Protein AF-X6M8C1-F1 (afdb_monomer)

Mean predicted aligned error: 13.69 Å

Radius of gyration: 21.96 Å; Cα contacts (8 Å, |Δi|>4): 140; chains: 1; bounding box: 54×51×62 Å

InterPro domains:
  IPR011333 SKP1/BTB/POZ domain superfamily [G3DSA:3.30.710.10] (1-115)

Secondary structure (DSSP, 8-state):
--SS--HHHHHT-------SSTTHHHHHHHHHHHS---GGGTTT-HHHHHHHHHHHHHTT-HHHHHHHHHHHHHT--TTTHHHHHHHHHHTTT-TTTHHHHHHHHHHHHHHHHSHHHHHHHHTSHHHHHHHHH-HHHHHHHHHHHHHHHTTS-TTSTTTHHHHHHHTTSSS-THHHHHHHHHHHHHHHHHHHHHHHTSS--

Structure (mmCIF, N/CA/C/O backbone):
data_AF-X6M8C1-F1
#
_entry.id   AF-X6M8C1-F1
#
loop_
_atom_site.group_PDB
_atom_site.id
_atom_site.type_symbol
_atom_site.label_atom_id
_atom_site.label_alt_id
_atom_site.label_comp_id
_atom_site.label_asym_id
_atom_site.label_entity_id
_atom_site.label_seq_id
_atom_site.pdbx_PDB_ins_code
_atom_site.Cartn_x
_atom_site.Cartn_y
_atom_site.Cartn_z
_atom_site.occupancy
_atom_site.B_iso_or_equiv
_atom_site.auth_seq_id
_atom_site.auth_comp_id
_atom_site.auth_asym_id
_atom_site.auth_atom_id
_atom_site.pdbx_PDB_model_num
ATOM 1 N N . MET A 1 1 ? -16.744 -4.061 20.208 1.00 66.88 1 MET A N 1
ATOM 2 C CA . MET A 1 1 ? -16.111 -3.213 21.249 1.00 66.88 1 MET A CA 1
ATOM 3 C C . MET A 1 1 ? -17.151 -2.482 22.089 1.00 66.88 1 MET A C 1
ATOM 5 O O . MET A 1 1 ? -17.135 -2.654 23.294 1.00 66.88 1 MET A O 1
ATOM 9 N N . PHE A 1 2 ? -18.067 -1.713 21.490 1.00 70.69 2 PHE A N 1
ATOM 10 C CA . PHE A 1 2 ? -19.072 -0.943 22.246 1.00 70.69 2 PHE A CA 1
ATOM 11 C C . PHE A 1 2 ? -20.312 -1.739 22.685 1.00 70.69 2 PHE A C 1
ATOM 13 O O . PHE A 1 2 ? -21.014 -1.320 23.595 1.00 70.69 2 PHE A O 1
ATOM 20 N N . GLU A 1 3 ? -20.569 -2.893 22.069 1.00 71.50 3 GLU A N 1
ATOM 21 C CA . GLU A 1 3 ? -21.735 -3.742 22.372 1.00 71.50 3 GLU A CA 1
ATOM 22 C C . GLU A 1 3 ? -21.504 -4.719 23.538 1.00 71.50 3 GLU A C 1
ATOM 24 O O . GLU A 1 3 ? -22.432 -5.369 24.016 1.00 71.50 3 GLU A O 1
ATOM 29 N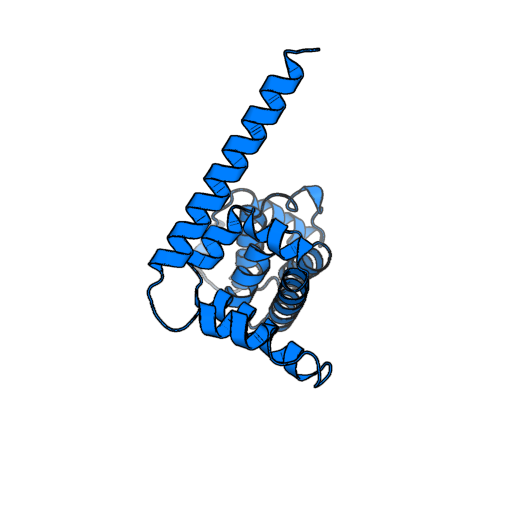 N . HIS A 1 4 ? -20.265 -4.838 24.023 1.00 65.88 4 HIS A N 1
ATOM 30 C CA . HIS A 1 4 ? -19.901 -5.740 25.116 1.00 65.88 4 HIS A CA 1
ATOM 31 C C . HIS A 1 4 ? -19.319 -4.946 26.286 1.00 65.88 4 HIS A C 1
ATOM 33 O O . HIS A 1 4 ? -18.705 -3.902 26.079 1.00 65.88 4 HIS A O 1
ATOM 39 N N . LYS A 1 5 ? -19.491 -5.452 27.517 1.00 69.06 5 LYS A N 1
ATOM 40 C CA . LYS A 1 5 ? -18.930 -4.861 28.746 1.00 69.06 5 LYS A CA 1
ATOM 41 C C . LYS A 1 5 ? -17.400 -4.964 28.743 1.00 69.06 5 LYS A C 1
ATOM 43 O O . LYS A 1 5 ? -16.827 -5.847 29.373 1.00 69.06 5 LYS A O 1
ATOM 48 N N . MET A 1 6 ? -16.745 -4.077 28.009 1.00 71.38 6 MET A N 1
ATOM 49 C CA . MET A 1 6 ? -15.297 -3.886 28.038 1.00 71.38 6 MET A CA 1
ATOM 50 C C . MET A 1 6 ? -14.967 -2.733 28.993 1.00 71.38 6 MET A C 1
ATOM 52 O O . MET A 1 6 ? -15.794 -1.852 29.220 1.00 71.38 6 MET A O 1
ATOM 56 N N . GLN A 1 7 ? -13.778 -2.721 29.598 1.00 74.94 7 GLN A N 1
ATOM 57 C CA . GLN A 1 7 ? -13.425 -1.677 30.575 1.00 74.94 7 GLN A CA 1
ATOM 58 C C . GLN A 1 7 ? -13.443 -0.271 29.953 1.00 74.94 7 GLN A C 1
ATOM 60 O O . GLN A 1 7 ? -13.726 0.720 30.625 1.00 74.94 7 GLN A O 1
ATOM 65 N N . GLU A 1 8 ? -13.176 -0.195 28.657 1.00 76.44 8 GLU A N 1
ATOM 66 C CA . GLU A 1 8 ? -13.194 1.001 27.829 1.00 76.44 8 GLU A CA 1
ATOM 67 C C . GLU A 1 8 ? -14.604 1.593 27.704 1.00 76.44 8 GLU A C 1
ATOM 69 O O . GLU A 1 8 ? -14.746 2.815 27.663 1.00 76.44 8 GLU A O 1
ATOM 74 N N . SER A 1 9 ? -15.654 0.759 27.726 1.00 73.25 9 SER A N 1
ATOM 75 C CA . SER A 1 9 ? -17.042 1.234 27.642 1.00 73.25 9 SER A CA 1
ATOM 76 C C . SER A 1 9 ? -17.479 1.988 28.900 1.00 73.25 9 SER A C 1
ATOM 78 O O . SER A 1 9 ? -18.412 2.779 28.844 1.00 73.25 9 SER A O 1
ATOM 80 N N . LEU A 1 10 ? -16.808 1.761 30.034 1.00 76.19 10 LEU A N 1
ATOM 81 C CA . LEU A 1 10 ? -17.062 2.468 31.294 1.00 76.19 10 LEU A CA 1
ATOM 82 C C . LEU A 1 10 ? -16.293 3.790 31.393 1.00 76.19 10 LEU A C 1
ATOM 84 O O . LEU A 1 10 ? -16.703 4.688 32.122 1.00 76.19 10 LEU A O 1
ATOM 88 N N . LYS A 1 11 ? -15.164 3.908 30.686 1.00 76.38 11 LYS A N 1
ATOM 89 C CA . LYS A 1 11 ? -14.250 5.055 30.784 1.00 76.38 11 LYS A CA 1
ATOM 90 C C . LYS A 1 11 ? -14.526 6.151 29.753 1.00 76.38 11 LYS A C 1
ATOM 92 O O . LYS A 1 11 ? -13.858 7.178 29.802 1.00 76.38 11 LYS A O 1
ATOM 97 N N . ASN A 1 12 ? -15.466 5.941 28.821 1.00 77.12 12 ASN A N 1
ATOM 98 C CA . ASN A 1 12 ? -15.726 6.833 27.677 1.00 77.12 12 ASN A CA 1
ATOM 99 C C . ASN A 1 12 ? -14.442 7.2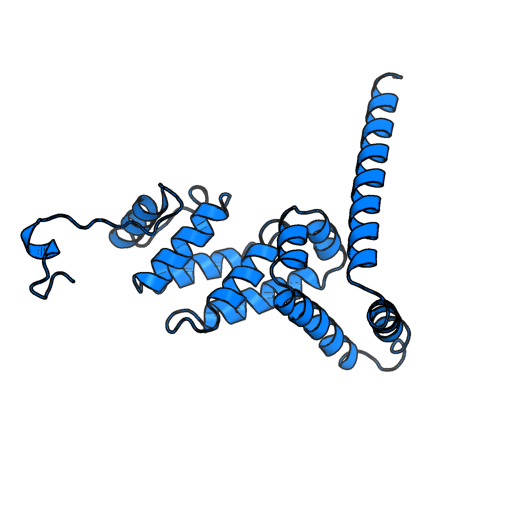53 26.934 1.00 77.12 12 ASN A C 1
ATOM 101 O O . ASN A 1 12 ? -14.355 8.340 26.367 1.00 77.12 12 ASN A O 1
ATOM 105 N N . GLN A 1 13 ? -13.425 6.391 26.952 1.00 82.19 13 GLN A N 1
ATOM 106 C CA . GLN A 1 13 ? -12.107 6.676 26.410 1.00 82.19 13 GLN A CA 1
ATOM 107 C C . GLN A 1 13 ? -11.489 5.390 25.872 1.00 82.19 13 GLN A C 1
ATOM 109 O O . GLN A 1 13 ? -11.461 4.366 26.554 1.00 82.19 13 GLN A O 1
ATOM 114 N N . ILE A 1 14 ? -10.947 5.474 24.659 1.00 84.19 14 ILE A N 1
ATOM 115 C CA . ILE A 1 14 ? -10.177 4.408 24.020 1.00 84.19 14 ILE A CA 1
ATOM 116 C C . ILE A 1 14 ? -8.802 4.968 23.688 1.00 84.19 14 ILE A C 1
ATOM 118 O O . ILE A 1 14 ? -8.685 6.039 23.093 1.00 84.19 14 ILE A O 1
ATOM 122 N N . ILE A 1 15 ? -7.759 4.244 24.089 1.00 84.81 15 ILE A N 1
ATOM 123 C CA . ILE A 1 15 ? -6.370 4.620 23.832 1.00 84.81 15 ILE A CA 1
ATOM 124 C C . ILE A 1 15 ? -5.825 3.694 22.748 1.00 84.81 15 ILE A C 1
ATOM 126 O O . ILE A 1 15 ? -5.691 2.492 22.965 1.00 84.81 15 ILE A O 1
ATOM 130 N N . ILE A 1 16 ? -5.485 4.272 21.600 1.00 85.44 16 ILE A N 1
ATOM 131 C CA . ILE A 1 16 ? -4.851 3.584 20.472 1.00 85.44 16 ILE A CA 1
ATOM 132 C C . ILE A 1 16 ? -3.359 3.927 20.520 1.00 85.44 16 ILE A C 1
ATOM 134 O O . ILE A 1 16 ? -3.006 5.103 20.489 1.00 85.44 16 ILE A O 1
ATOM 138 N N . LYS A 1 17 ? -2.488 2.922 20.667 1.00 85.12 17 LYS A N 1
ATOM 139 C CA . LYS A 1 17 ? -1.035 3.113 20.905 1.00 85.12 17 LYS A CA 1
ATOM 140 C C . LYS A 1 17 ? -0.157 2.710 19.722 1.00 85.12 17 LYS A C 1
ATOM 142 O O . LYS A 1 17 ? 1.044 2.932 19.737 1.00 85.12 17 LYS A O 1
ATOM 147 N N . ASP A 1 18 ? -0.756 2.070 18.736 1.00 84.19 18 ASP A N 1
ATOM 148 C CA . ASP A 1 18 ? -0.116 1.346 17.641 1.00 84.19 18 ASP A CA 1
ATOM 149 C C . ASP A 1 18 ? -0.040 2.147 16.337 1.00 84.19 18 ASP A C 1
ATOM 151 O O . ASP A 1 18 ? 0.317 1.597 15.301 1.00 84.19 18 ASP A O 1
ATOM 155 N N . LEU A 1 19 ? -0.352 3.440 16.396 1.00 86.81 19 LEU A N 1
ATOM 156 C CA . LEU A 1 19 ? -0.238 4.351 15.266 1.00 86.81 19 LEU A CA 1
ATOM 157 C C . LEU A 1 19 ? 1.143 4.992 15.250 1.00 86.81 19 LEU A C 1
ATOM 159 O O . LEU A 1 19 ? 1.555 5.601 16.240 1.00 86.81 19 LEU A O 1
ATOM 163 N N . LYS A 1 20 ? 1.840 4.882 14.120 1.00 88.12 20 LYS A N 1
ATOM 164 C CA . LYS A 1 20 ? 3.135 5.543 13.922 1.00 88.12 20 LYS A CA 1
ATOM 165 C C . LYS A 1 20 ? 2.953 7.007 13.556 1.00 88.12 20 LYS A C 1
ATOM 167 O O . LYS A 1 20 ? 3.623 7.875 14.110 1.00 88.12 20 LYS A O 1
ATOM 172 N N . HIS A 1 21 ? 2.019 7.282 12.650 1.00 89.62 21 HIS A N 1
ATOM 173 C CA . HIS A 1 21 ? 1.833 8.607 12.094 1.00 89.62 21 HIS A CA 1
ATOM 174 C C . HIS A 1 21 ? 0.664 9.334 12.794 1.00 89.62 21 HIS A C 1
ATOM 176 O O . HIS A 1 21 ? -0.456 8.816 12.864 1.00 89.62 21 HIS A O 1
ATOM 182 N N . PRO A 1 22 ? 0.853 10.573 13.292 1.00 88.06 22 PRO A N 1
ATOM 183 C CA . PRO A 1 22 ? -0.144 11.261 14.122 1.00 88.06 22 PRO A CA 1
ATOM 184 C C . PRO A 1 22 ? -1.448 11.582 13.376 1.00 88.06 22 PRO A C 1
ATOM 186 O O . PRO A 1 22 ? -2.505 11.729 13.988 1.00 88.06 22 PRO A O 1
ATOM 189 N N . LEU A 1 23 ? -1.394 11.688 12.044 1.00 91.25 23 LEU A N 1
ATOM 190 C CA . LEU A 1 23 ? -2.573 11.972 11.220 1.00 91.25 23 LEU A CA 1
ATOM 191 C C . LEU A 1 23 ? -3.385 10.724 10.841 1.00 91.25 23 LEU A C 1
ATOM 193 O O . LEU A 1 23 ? -4.479 10.879 10.296 1.00 91.25 23 LEU A O 1
ATOM 197 N N . THR A 1 24 ? -2.903 9.512 11.131 1.00 92.31 24 THR A N 1
ATOM 198 C CA . THR A 1 24 ? -3.570 8.264 10.723 1.00 92.31 24 THR A CA 1
ATOM 199 C C . THR A 1 24 ? -4.984 8.181 11.277 1.00 92.31 24 THR A C 1
ATOM 201 O O . THR A 1 24 ? -5.938 8.007 10.520 1.00 92.31 24 THR A O 1
ATOM 204 N N . LEU A 1 25 ? -5.147 8.420 12.584 1.00 92.56 25 LEU A N 1
ATOM 205 C CA . LEU A 1 25 ? -6.464 8.390 13.221 1.00 92.56 25 LEU A CA 1
ATOM 206 C C . LEU A 1 25 ? -7.393 9.464 12.650 1.00 92.56 25 LEU A C 1
ATOM 208 O O . LEU A 1 25 ? -8.557 9.190 12.374 1.00 92.56 25 LEU A O 1
ATOM 212 N N . LYS A 1 26 ? -6.874 10.677 12.424 1.00 91.56 26 LYS A N 1
ATOM 213 C CA . LYS A 1 26 ? -7.647 11.783 11.845 1.00 91.56 26 LYS A CA 1
ATOM 214 C C . LYS A 1 26 ? -8.233 11.390 10.489 1.00 91.56 26 LYS A C 1
ATOM 216 O O . LYS A 1 26 ? -9.426 11.576 10.269 1.00 91.56 26 LYS A O 1
ATOM 221 N N . TYR A 1 27 ? -7.418 10.850 9.584 1.00 91.50 27 TYR A N 1
ATOM 222 C CA . TYR A 1 27 ? -7.881 10.488 8.243 1.00 91.50 27 TYR A CA 1
ATOM 223 C C . TYR A 1 27 ? -8.763 9.245 8.229 1.00 91.50 27 TYR A C 1
ATOM 225 O O . TYR A 1 27 ? -9.745 9.216 7.488 1.00 91.50 27 TYR A O 1
ATOM 233 N N . ALA A 1 28 ? -8.476 8.261 9.081 1.00 92.06 28 ALA A N 1
ATOM 234 C CA . ALA A 1 28 ? -9.348 7.110 9.248 1.00 92.06 28 ALA A CA 1
ATOM 235 C C . ALA A 1 28 ? -10.740 7.531 9.744 1.00 92.06 28 ALA A C 1
ATOM 237 O O . ALA A 1 28 ? -11.741 7.094 9.183 1.00 92.06 28 ALA A O 1
ATOM 238 N N . LEU A 1 29 ? -10.818 8.439 10.724 1.00 92.44 29 LEU A N 1
ATOM 239 C CA . LEU A 1 29 ? -12.089 8.986 11.204 1.00 92.44 29 LEU A CA 1
ATOM 240 C C . LEU A 1 29 ? -12.810 9.778 10.111 1.00 92.44 29 LEU A C 1
ATOM 242 O O . LEU A 1 29 ? -13.986 9.528 9.865 1.00 92.44 29 LEU A O 1
ATOM 246 N N . ILE A 1 30 ? -12.120 10.679 9.405 1.00 91.94 30 ILE A N 1
ATOM 247 C CA . ILE A 1 30 ? -12.719 11.414 8.278 1.00 91.94 30 ILE A CA 1
ATOM 248 C C . ILE A 1 30 ? -13.337 10.437 7.273 1.00 91.94 30 ILE A C 1
ATOM 250 O O . ILE A 1 30 ? -14.469 10.648 6.841 1.00 91.94 30 ILE A O 1
ATOM 254 N N . TYR A 1 31 ? -12.646 9.344 6.948 1.00 93.38 31 TYR A N 1
ATOM 255 C CA . TYR A 1 31 ? -13.188 8.316 6.068 1.00 93.38 31 TYR A CA 1
ATOM 256 C C . TYR A 1 31 ? -14.396 7.591 6.658 1.00 93.38 31 TYR A C 1
ATOM 258 O O . TYR A 1 31 ? -15.380 7.411 5.952 1.00 93.38 31 TYR A O 1
ATOM 266 N N . MET A 1 32 ? -14.360 7.198 7.932 1.00 91.81 32 MET A N 1
ATOM 267 C CA . MET A 1 32 ? -15.503 6.541 8.578 1.00 91.81 32 MET A CA 1
ATOM 268 C C . MET A 1 32 ? -16.766 7.408 8.530 1.00 91.81 32 MET A C 1
ATOM 270 O O . MET A 1 32 ? -17.853 6.883 8.311 1.00 91.81 32 MET A O 1
ATOM 274 N N . TYR A 1 33 ? -16.624 8.725 8.706 1.00 92.62 33 TYR A N 1
ATOM 275 C CA . TYR A 1 33 ? -17.756 9.654 8.709 1.00 92.62 33 TYR A CA 1
ATOM 276 C C . TYR A 1 33 ? -18.206 10.093 7.311 1.00 92.62 33 TYR A C 1
ATOM 278 O O . TYR A 1 33 ? -19.393 10.332 7.108 1.00 92.62 33 TYR A O 1
ATOM 286 N N . SER A 1 34 ? -17.287 10.237 6.354 1.00 91.44 34 SER A N 1
ATOM 287 C CA . SER A 1 34 ? -17.592 10.817 5.032 1.00 91.44 34 SER A CA 1
ATOM 288 C C . SER A 1 34 ? -17.543 9.824 3.871 1.00 91.44 34 SER A C 1
ATOM 290 O O . SER A 1 34 ? -18.010 10.137 2.780 1.00 91.44 34 SER A O 1
ATOM 292 N N . GLY A 1 35 ? -16.933 8.655 4.064 1.00 89.00 35 GLY A N 1
ATOM 293 C CA . GLY A 1 35 ? -16.617 7.693 3.006 1.00 89.00 35 GLY A CA 1
ATOM 294 C C . GLY A 1 35 ? -15.529 8.154 2.027 1.00 89.00 35 GLY A C 1
ATOM 295 O O . GLY A 1 35 ? -15.266 7.459 1.045 1.00 89.00 35 GLY A O 1
ATOM 296 N N . ILE A 1 36 ? -14.894 9.313 2.249 1.00 86.06 36 ILE A N 1
ATOM 297 C CA . ILE A 1 36 ? -13.981 9.952 1.290 1.00 86.06 36 ILE A CA 1
ATOM 298 C C . ILE A 1 36 ? -12.682 10.381 1.990 1.00 86.06 36 ILE A C 1
ATOM 300 O O . ILE A 1 36 ? -12.700 10.917 3.094 1.00 86.06 36 ILE A O 1
ATOM 304 N N . ILE A 1 37 ? -11.535 10.197 1.323 1.00 82.81 37 ILE A N 1
ATOM 305 C CA . ILE A 1 37 ? -10.266 10.847 1.691 1.00 82.81 37 ILE A CA 1
ATOM 306 C C . ILE A 1 37 ? -9.673 11.521 0.451 1.00 82.81 37 ILE A C 1
ATOM 308 O O . ILE A 1 37 ? -9.512 10.886 -0.596 1.00 82.81 37 ILE A O 1
ATOM 312 N N . SER A 1 38 ? -9.310 12.801 0.565 1.00 77.06 38 SER A N 1
ATOM 313 C CA . SER A 1 38 ? -8.682 13.546 -0.530 1.00 77.06 38 SER A CA 1
ATOM 314 C C . SER A 1 38 ? -7.268 13.040 -0.820 1.00 77.06 38 SER A C 1
ATOM 316 O O . SER A 1 38 ? -6.454 12.893 0.085 1.00 77.06 38 SER A O 1
ATOM 318 N N . ARG A 1 39 ? -6.940 12.833 -2.100 1.00 68.62 39 ARG A N 1
ATOM 319 C CA . ARG A 1 39 ? -5.621 12.344 -2.550 1.00 68.62 39 ARG A CA 1
ATOM 320 C C . ARG A 1 39 ? -4.463 13.251 -2.117 1.00 68.62 39 ARG A C 1
ATOM 322 O O . ARG A 1 39 ? -3.387 12.756 -1.806 1.00 68.62 39 ARG A O 1
ATOM 329 N N . PHE A 1 40 ? -4.685 14.564 -2.062 1.00 62.81 40 PHE A N 1
ATOM 330 C CA . PHE A 1 40 ? -3.657 15.542 -1.682 1.00 62.81 40 PHE A CA 1
ATOM 331 C C . PHE A 1 40 ? -3.223 15.431 -0.218 1.00 62.81 40 PHE A C 1
ATOM 333 O O . PHE A 1 40 ? -2.171 15.934 0.151 1.00 62.81 40 PHE A O 1
ATOM 340 N N . GLN A 1 41 ? -4.038 14.784 0.613 1.00 64.88 41 GLN A N 1
ATOM 341 C CA . GLN A 1 41 ? -3.848 14.743 2.058 1.00 64.88 41 GLN A CA 1
ATOM 342 C C . GLN A 1 41 ? -2.942 13.598 2.532 1.00 64.88 41 GLN A C 1
ATOM 344 O O . GLN A 1 41 ? -2.461 13.648 3.660 1.00 64.88 41 GLN A O 1
ATOM 349 N N . TRP A 1 42 ? -2.703 12.590 1.686 1.00 66.81 42 TRP A N 1
ATOM 350 C CA . TRP A 1 42 ? -1.898 11.407 2.024 1.00 66.81 42 TRP A CA 1
ATOM 351 C C . TRP A 1 42 ? -1.020 10.891 0.875 1.00 66.81 42 TRP A C 1
ATOM 353 O O . TRP A 1 42 ? -0.112 10.106 1.110 1.00 66.81 42 TRP A O 1
ATOM 363 N N . GLY A 1 43 ? -1.248 11.322 -0.371 1.00 60.19 43 GLY A N 1
ATOM 364 C CA . GLY A 1 43 ? -0.596 10.743 -1.553 1.00 60.19 43 GLY A CA 1
ATOM 365 C C . GLY A 1 43 ? 0.908 11.005 -1.700 1.00 60.19 43 GLY A C 1
ATOM 366 O O . GLY A 1 43 ? 1.512 10.451 -2.611 1.00 60.19 43 GLY A O 1
ATOM 367 N N . GLN A 1 44 ? 1.513 11.843 -0.851 1.00 67.69 44 GLN A N 1
ATOM 368 C CA . GLN A 1 44 ? 2.962 12.107 -0.860 1.00 67.69 44 GLN A CA 1
ATOM 369 C C . GLN A 1 44 ? 3.691 11.550 0.365 1.00 67.69 44 GLN A C 1
ATOM 371 O O . GLN A 1 44 ? 4.920 11.566 0.398 1.00 67.69 44 GLN A O 1
ATOM 376 N N . ASP A 1 45 ? 2.949 11.058 1.355 1.00 81.81 45 ASP A N 1
ATOM 377 C CA . ASP A 1 45 ? 3.505 10.581 2.611 1.00 81.81 45 ASP A CA 1
ATOM 378 C C . ASP A 1 45 ? 3.341 9.063 2.698 1.00 81.81 45 ASP A C 1
ATOM 380 O O . ASP A 1 45 ? 2.275 8.532 3.020 1.00 81.81 45 ASP A O 1
ATOM 384 N N . ASN A 1 46 ? 4.422 8.362 2.357 1.00 79.81 46 ASN A N 1
ATOM 385 C CA . ASN A 1 46 ? 4.464 6.906 2.367 1.00 79.81 46 ASN A CA 1
ATOM 386 C C . ASN A 1 46 ? 4.279 6.328 3.780 1.00 79.81 46 ASN A C 1
ATOM 388 O O . ASN A 1 46 ? 3.728 5.236 3.908 1.00 79.81 46 ASN A O 1
ATOM 392 N N . GLU A 1 47 ? 4.719 7.036 4.826 1.00 85.06 47 GLU A N 1
ATOM 393 C CA . GLU A 1 47 ? 4.560 6.578 6.209 1.00 85.06 47 GLU A CA 1
ATOM 394 C C . GLU A 1 47 ? 3.092 6.652 6.623 1.00 85.06 47 GLU A C 1
ATOM 396 O O . GLU A 1 47 ? 2.534 5.664 7.100 1.00 85.06 47 GLU A O 1
ATOM 401 N N . LEU A 1 48 ? 2.435 7.782 6.348 1.00 88.38 48 LEU A N 1
ATOM 402 C CA . LEU A 1 48 ? 0.998 7.926 6.569 1.00 88.38 48 LEU A CA 1
ATOM 403 C C . LEU A 1 48 ? 0.192 6.899 5.760 1.00 88.38 48 LEU A C 1
ATOM 405 O O . LEU A 1 48 ? -0.783 6.350 6.272 1.00 88.38 48 LEU A O 1
ATOM 409 N N . PHE A 1 49 ? 0.575 6.626 4.510 1.00 88.44 49 PHE A N 1
ATOM 410 C CA . PHE A 1 49 ? -0.094 5.618 3.686 1.00 88.44 49 PHE A CA 1
ATOM 411 C C . PHE A 1 49 ? 0.026 4.211 4.286 1.00 88.44 49 PHE A C 1
ATOM 413 O O . PHE A 1 49 ? -0.980 3.510 4.405 1.00 88.44 49 PHE A O 1
ATOM 420 N N . GLU A 1 50 ? 1.237 3.802 4.675 1.00 88.19 50 GLU A N 1
ATOM 421 C CA . GLU A 1 50 ? 1.493 2.506 5.314 1.00 88.19 50 GLU A CA 1
ATOM 422 C C . GLU A 1 50 ? 0.702 2.360 6.620 1.00 88.19 50 GLU A C 1
ATOM 424 O O . GLU A 1 50 ? 0.066 1.327 6.844 1.00 88.19 50 GLU A O 1
ATOM 429 N N . ASP A 1 51 ? 0.698 3.398 7.455 1.00 90.81 51 ASP A N 1
ATOM 430 C CA . ASP A 1 51 ? 0.026 3.392 8.754 1.00 90.81 51 ASP A CA 1
ATOM 431 C C . ASP A 1 51 ? -1.509 3.386 8.600 1.00 90.81 51 ASP A C 1
ATOM 433 O O . ASP A 1 51 ? -2.199 2.632 9.286 1.00 90.81 51 ASP A O 1
ATOM 437 N N . LEU A 1 52 ? -2.061 4.127 7.627 1.00 91.50 52 LEU A N 1
ATOM 438 C CA . LEU A 1 52 ? -3.489 4.076 7.275 1.00 91.50 52 LEU A CA 1
ATOM 439 C C . LEU A 1 52 ? -3.922 2.706 6.763 1.00 91.50 52 LEU A C 1
ATOM 441 O O . LEU A 1 52 ? -5.012 2.239 7.094 1.00 91.50 52 LEU A O 1
ATOM 445 N N . LEU A 1 53 ? -3.085 2.060 5.956 1.00 90.62 53 LEU A N 1
ATOM 446 C CA . LEU A 1 53 ? -3.362 0.727 5.445 1.00 90.62 53 LEU A CA 1
ATOM 447 C C . LEU A 1 53 ? -3.347 -0.312 6.573 1.00 90.62 53 LEU A C 1
ATOM 449 O O . LEU A 1 53 ? -4.241 -1.154 6.645 1.00 90.62 53 LEU A O 1
ATOM 453 N N . HIS A 1 54 ? -2.367 -0.218 7.476 1.00 89.88 54 HIS A N 1
ATOM 454 C CA . HIS A 1 54 ? -2.295 -1.061 8.666 1.00 89.88 54 HIS A CA 1
ATOM 455 C C . HIS A 1 54 ? -3.516 -0.865 9.568 1.00 89.88 54 HIS A C 1
ATOM 457 O O . HIS A 1 54 ? -4.122 -1.842 10.006 1.00 89.88 54 HIS A O 1
ATOM 463 N N . PHE A 1 55 ? -3.925 0.386 9.786 1.00 91.38 55 PHE A N 1
ATOM 464 C CA . PHE A 1 55 ? -5.131 0.711 10.537 1.00 91.38 55 PHE A CA 1
ATOM 465 C C . PHE A 1 55 ? -6.384 0.121 9.877 1.00 91.38 55 PHE A C 1
ATOM 467 O O . PHE A 1 55 ? -7.209 -0.489 10.554 1.00 91.38 55 PHE A O 1
ATOM 474 N N . ALA A 1 56 ? -6.522 0.255 8.555 1.00 91.19 56 ALA A N 1
ATOM 475 C CA . ALA A 1 56 ? -7.658 -0.289 7.818 1.00 91.19 56 ALA A CA 1
ATOM 476 C C . ALA A 1 56 ? -7.755 -1.818 7.939 1.00 91.19 56 ALA A C 1
ATOM 478 O O . ALA A 1 56 ? -8.851 -2.337 8.134 1.00 91.19 56 ALA A O 1
ATOM 479 N N . ASP A 1 57 ? -6.631 -2.529 7.862 1.00 88.56 57 ASP A N 1
ATOM 480 C CA . ASP A 1 57 ? -6.585 -3.985 8.027 1.00 88.56 57 ASP A CA 1
ATOM 481 C C . ASP A 1 57 ? -6.906 -4.401 9.473 1.00 88.56 57 ASP A C 1
ATOM 483 O O . ASP A 1 57 ? -7.807 -5.207 9.711 1.00 88.56 57 ASP A O 1
ATOM 487 N N . LYS A 1 58 ? -6.255 -3.768 10.459 1.00 88.31 58 LYS A N 1
ATOM 488 C CA . LYS A 1 58 ? -6.418 -4.086 11.885 1.00 88.31 58 LYS A CA 1
ATOM 489 C C . LYS A 1 58 ? -7.833 -3.833 12.401 1.00 88.31 58 LYS A C 1
ATOM 491 O O . LYS A 1 58 ? -8.379 -4.653 13.137 1.00 88.31 58 LYS A O 1
ATOM 496 N N . TYR A 1 59 ? -8.420 -2.699 12.027 1.00 89.38 59 TYR A N 1
ATOM 497 C CA . TYR A 1 59 ? -9.772 -2.305 12.429 1.00 89.38 59 TYR A CA 1
ATOM 498 C C . TYR A 1 59 ? -10.846 -2.746 11.425 1.00 89.38 59 TYR A C 1
ATOM 500 O O . TYR A 1 59 ? -12.001 -2.348 11.557 1.00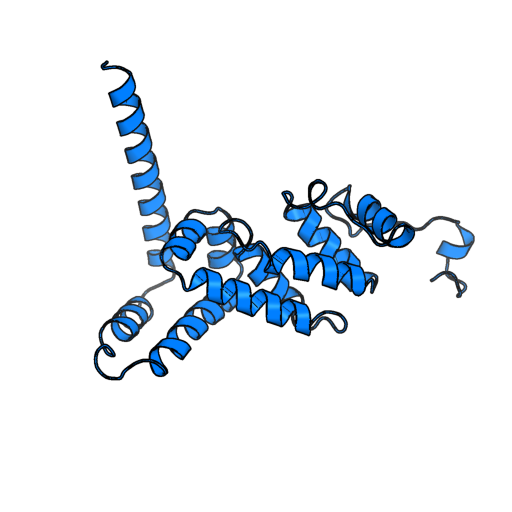 89.38 59 TYR A O 1
ATOM 508 N N . GLN A 1 60 ? -10.483 -3.585 10.448 1.00 89.12 60 GLN A N 1
ATOM 509 C CA . GLN A 1 60 ? -11.401 -4.237 9.507 1.00 89.12 60 GLN A CA 1
ATOM 510 C C . GLN A 1 60 ? -12.233 -3.259 8.658 1.00 89.12 60 GLN A C 1
ATOM 512 O O . GLN A 1 60 ? -13.372 -3.525 8.274 1.00 89.12 60 GLN A O 1
ATOM 517 N N . ILE A 1 61 ? -11.642 -2.120 8.300 1.00 90.88 61 ILE A N 1
ATOM 518 C CA . ILE A 1 61 ? -12.242 -1.091 7.446 1.00 90.88 61 ILE A CA 1
ATOM 519 C C . ILE A 1 61 ? -11.911 -1.421 5.985 1.00 90.88 61 ILE A C 1
ATOM 521 O O . ILE A 1 61 ? -11.141 -0.729 5.315 1.00 90.88 61 ILE A O 1
ATOM 525 N N . SER A 1 62 ? -12.479 -2.516 5.483 1.00 88.25 62 SER A N 1
ATOM 526 C CA . SER A 1 62 ? -12.123 -3.100 4.179 1.00 88.25 62 SER A CA 1
ATOM 527 C C . SER A 1 62 ? -12.202 -2.104 3.013 1.00 88.25 62 SER A C 1
ATOM 529 O O . SER A 1 62 ? -11.297 -2.048 2.181 1.00 88.25 62 SER A O 1
ATOM 531 N N . ASN A 1 63 ? -13.232 -1.255 2.974 1.00 90.38 63 ASN A N 1
ATOM 532 C CA . ASN A 1 63 ? -13.402 -0.263 1.909 1.00 90.38 63 ASN A CA 1
ATOM 533 C C . ASN A 1 63 ? -12.298 0.811 1.905 1.00 90.38 63 ASN A C 1
ATOM 535 O O . ASN A 1 63 ? -11.913 1.274 0.829 1.00 90.38 63 ASN A O 1
ATOM 539 N N . LEU A 1 64 ? -11.737 1.159 3.071 1.00 91.50 64 LEU A N 1
ATOM 540 C CA . LEU A 1 64 ? -10.586 2.060 3.159 1.00 91.50 64 LEU A CA 1
ATOM 541 C C . LEU A 1 64 ? -9.342 1.393 2.568 1.00 91.50 64 LEU A C 1
ATOM 543 O O . LEU A 1 64 ? -8.666 1.986 1.730 1.00 91.50 64 LEU A O 1
ATOM 547 N N . GLY A 1 65 ? -9.075 0.138 2.944 1.00 90.56 65 GLY A N 1
ATOM 548 C CA . GLY A 1 65 ? -7.960 -0.638 2.393 1.00 90.56 65 GLY A CA 1
ATOM 549 C C . GLY A 1 65 ? -8.042 -0.755 0.868 1.00 90.56 65 GLY A C 1
ATOM 550 O O . GLY A 1 65 ? -7.080 -0.446 0.163 1.00 90.56 65 GLY A O 1
ATOM 551 N N . LYS A 1 66 ? -9.225 -1.091 0.341 1.00 89.81 66 LYS A N 1
ATOM 552 C CA . LYS A 1 66 ? -9.492 -1.157 -1.106 1.00 89.81 66 LYS A CA 1
ATOM 553 C C . LYS A 1 66 ? -9.274 0.176 -1.808 1.00 89.81 66 LYS A C 1
ATOM 555 O O . LYS A 1 66 ? -8.671 0.204 -2.882 1.00 89.81 66 LYS A O 1
ATOM 560 N N . LEU A 1 67 ? -9.742 1.278 -1.217 1.00 89.88 67 LEU A N 1
ATOM 561 C CA . LEU A 1 67 ? -9.536 2.625 -1.748 1.00 89.88 67 LEU A CA 1
ATOM 562 C C . LEU A 1 67 ? -8.037 2.930 -1.870 1.00 89.88 67 LEU A C 1
ATOM 564 O O . LEU A 1 67 ? -7.577 3.321 -2.943 1.00 89.88 67 LEU A O 1
ATOM 568 N N . LEU A 1 68 ? -7.280 2.721 -0.792 1.00 90.06 68 LEU A N 1
ATOM 569 C CA . LEU A 1 68 ? -5.844 2.993 -0.732 1.00 90.06 68 LEU A CA 1
ATOM 570 C C . LEU A 1 68 ? -5.067 2.148 -1.753 1.00 90.06 68 LEU A C 1
ATOM 572 O O . LEU A 1 68 ? -4.279 2.692 -2.526 1.00 90.06 68 LEU A O 1
ATOM 576 N N . LEU A 1 69 ? -5.342 0.844 -1.834 1.00 89.94 69 LEU A N 1
ATOM 577 C CA . LEU A 1 69 ? -4.675 -0.064 -2.776 1.00 89.94 69 LEU A CA 1
ATOM 578 C C . LEU A 1 69 ? -5.047 0.221 -4.230 1.00 89.94 69 LEU A C 1
ATOM 580 O O . LEU A 1 69 ? -4.179 0.235 -5.100 1.00 89.94 69 LEU A O 1
ATOM 584 N N . THR A 1 70 ? -6.315 0.524 -4.508 1.00 89.56 70 THR A N 1
ATOM 585 C CA . THR A 1 70 ? -6.749 0.928 -5.854 1.00 89.56 70 THR A CA 1
ATOM 586 C C . THR A 1 70 ? -5.994 2.162 -6.323 1.00 89.56 70 THR A C 1
ATOM 588 O O . THR A 1 70 ? -5.540 2.221 -7.464 1.00 89.56 70 THR A O 1
ATOM 591 N N . ARG A 1 71 ? -5.817 3.141 -5.438 1.00 86.56 71 ARG A N 1
ATOM 592 C CA . ARG A 1 71 ? -5.072 4.362 -5.744 1.00 86.56 71 ARG A CA 1
ATOM 593 C C . ARG A 1 71 ? -3.584 4.102 -5.931 1.00 86.56 71 ARG A C 1
ATOM 595 O O . ARG A 1 71 ? -3.014 4.638 -6.874 1.00 86.56 71 ARG A O 1
ATOM 602 N N . LEU A 1 72 ? -2.983 3.256 -5.095 1.00 88.31 72 LEU A N 1
ATOM 603 C CA . LEU A 1 72 ? -1.590 2.845 -5.253 1.00 88.31 72 LEU A CA 1
ATOM 604 C C . LEU A 1 72 ? -1.360 2.203 -6.627 1.00 88.31 72 LEU A C 1
ATOM 606 O O . LEU A 1 72 ? -0.413 2.568 -7.312 1.00 88.31 72 LEU A O 1
ATOM 610 N N . ARG A 1 73 ? -2.268 1.324 -7.074 1.00 89.69 73 ARG A N 1
ATOM 611 C CA . ARG A 1 73 ? -2.213 0.699 -8.408 1.00 89.69 73 ARG A CA 1
ATOM 612 C C . ARG A 1 73 ? -2.324 1.701 -9.554 1.00 89.69 73 ARG A C 1
ATOM 614 O O . ARG A 1 73 ? -1.651 1.541 -10.566 1.00 89.69 73 ARG A O 1
ATOM 621 N N . GLN A 1 74 ? -3.183 2.708 -9.412 1.00 89.06 74 GLN A N 1
ATOM 622 C CA . GLN A 1 74 ? -3.399 3.727 -10.444 1.00 89.06 74 GLN A CA 1
ATOM 623 C C . GLN A 1 74 ? -2.193 4.654 -10.637 1.00 89.06 74 GLN A C 1
ATOM 625 O O . GLN A 1 74 ? -2.066 5.253 -11.701 1.00 89.06 74 GLN A O 1
ATOM 630 N N . ASP A 1 75 ? -1.332 4.789 -9.627 1.00 87.50 75 ASP A N 1
ATOM 631 C CA . ASP A 1 75 ? -0.235 5.757 -9.612 1.00 87.50 75 ASP A CA 1
ATOM 632 C C . ASP A 1 75 ? 1.064 5.137 -9.089 1.00 87.50 75 ASP A C 1
ATOM 634 O O . ASP A 1 75 ? 1.710 5.657 -8.176 1.00 87.50 75 ASP A O 1
ATOM 638 N N . ILE A 1 76 ? 1.452 3.988 -9.651 1.00 89.50 76 ILE A N 1
ATOM 639 C CA . ILE A 1 76 ? 2.768 3.415 -9.364 1.00 89.50 76 ILE A CA 1
ATOM 640 C C . ILE A 1 76 ? 3.852 4.281 -10.011 1.00 89.50 76 ILE A C 1
ATOM 642 O O . ILE A 1 76 ? 3.856 4.546 -11.214 1.00 89.50 76 ILE A O 1
ATOM 646 N N . THR A 1 77 ? 4.810 4.684 -9.186 1.00 88.62 77 THR A N 1
ATOM 647 C CA . THR A 1 77 ? 5.963 5.510 -9.528 1.00 88.62 77 THR A CA 1
ATOM 648 C C . THR A 1 77 ? 7.249 4.843 -9.034 1.00 88.62 77 THR A C 1
ATOM 650 O O . THR A 1 77 ? 7.214 3.966 -8.163 1.00 88.62 77 THR A O 1
ATOM 653 N N . PRO A 1 78 ? 8.429 5.294 -9.496 1.00 84.88 78 PRO A N 1
ATOM 654 C CA . PRO A 1 78 ? 9.701 4.778 -8.997 1.00 84.88 78 PRO A CA 1
ATOM 655 C C . PRO A 1 78 ? 9.914 4.996 -7.491 1.00 84.88 78 PRO A C 1
ATOM 657 O O . PRO A 1 78 ? 10.789 4.364 -6.913 1.00 84.88 78 PRO A O 1
ATOM 660 N N . PHE A 1 79 ? 9.144 5.884 -6.854 1.00 83.44 79 PHE A N 1
ATOM 661 C CA . PHE A 1 79 ? 9.291 6.225 -5.438 1.00 83.44 79 PHE A CA 1
ATOM 662 C C . PHE A 1 79 ? 8.358 5.432 -4.515 1.00 83.44 79 PHE A C 1
ATOM 664 O O . PHE A 1 79 ? 8.634 5.344 -3.322 1.00 83.44 79 PHE A O 1
ATOM 671 N N . ASN A 1 80 ? 7.280 4.840 -5.044 1.00 86.12 80 ASN A N 1
ATOM 672 C CA . ASN A 1 80 ? 6.309 4.071 -4.255 1.00 86.12 80 ASN A CA 1
ATOM 673 C C . ASN A 1 80 ? 6.237 2.581 -4.642 1.00 86.12 80 ASN A C 1
ATOM 675 O O . ASN A 1 80 ? 5.677 1.790 -3.886 1.00 86.12 80 ASN A O 1
ATOM 679 N N . VAL A 1 81 ? 6.846 2.166 -5.760 1.00 89.75 81 VAL A N 1
ATOM 680 C CA . VAL A 1 81 ? 6.813 0.768 -6.223 1.00 89.75 81 VAL A CA 1
ATOM 681 C C . VAL A 1 81 ? 7.426 -0.208 -5.212 1.00 89.75 81 VAL A C 1
ATOM 683 O O . VAL A 1 81 ? 6.873 -1.278 -4.974 1.00 89.75 81 VAL A O 1
ATOM 686 N N . GLY A 1 82 ? 8.521 0.179 -4.546 1.00 88.25 82 GLY A N 1
ATOM 687 C CA . GLY A 1 82 ? 9.135 -0.638 -3.494 1.00 88.25 82 GLY A CA 1
ATOM 688 C C . GLY A 1 82 ? 8.208 -0.820 -2.291 1.00 88.25 82 GLY A C 1
ATOM 689 O O . GLY A 1 82 ? 8.031 -1.934 -1.806 1.00 88.25 82 GLY A O 1
ATOM 690 N N . MET A 1 83 ? 7.550 0.259 -1.860 1.00 87.38 83 MET A N 1
ATOM 691 C CA . MET A 1 83 ? 6.539 0.206 -0.804 1.00 87.38 83 MET A CA 1
ATOM 692 C C . MET A 1 83 ? 5.364 -0.696 -1.207 1.00 87.38 83 MET A C 1
ATOM 694 O O . MET A 1 83 ? 4.945 -1.525 -0.406 1.00 87.38 83 MET A O 1
ATOM 698 N N . ALA A 1 84 ? 4.864 -0.599 -2.443 1.00 89.62 84 ALA A N 1
ATOM 699 C CA . ALA A 1 84 ? 3.777 -1.453 -2.922 1.00 89.62 84 ALA A CA 1
ATOM 700 C C . ALA A 1 84 ? 4.116 -2.945 -2.801 1.00 89.62 84 ALA A C 1
ATOM 702 O O . ALA A 1 84 ? 3.288 -3.734 -2.344 1.00 89.62 84 ALA A O 1
ATOM 703 N N . LEU A 1 85 ? 5.347 -3.325 -3.145 1.00 90.44 85 LEU A N 1
ATOM 704 C CA . LEU A 1 85 ? 5.826 -4.701 -3.023 1.00 90.44 85 LEU A CA 1
ATOM 705 C C . LEU A 1 85 ? 5.962 -5.139 -1.560 1.00 90.44 85 LEU A C 1
ATOM 707 O O . LEU A 1 85 ? 5.499 -6.223 -1.204 1.00 90.44 85 LEU A O 1
ATOM 711 N N . ILE A 1 86 ? 6.533 -4.287 -0.703 1.00 88.94 86 ILE A N 1
ATOM 712 C CA . ILE A 1 86 ? 6.685 -4.557 0.735 1.00 88.94 86 ILE A CA 1
ATOM 713 C C . ILE A 1 86 ? 5.321 -4.749 1.402 1.00 88.94 86 ILE A C 1
ATOM 715 O O . ILE A 1 86 ? 5.115 -5.735 2.109 1.00 88.94 86 ILE A O 1
ATOM 719 N N . LEU A 1 87 ? 4.373 -3.844 1.150 1.00 87.75 87 LEU A N 1
ATOM 720 C CA . LEU A 1 87 ? 3.021 -3.917 1.704 1.00 87.75 87 LEU A CA 1
ATOM 721 C C . LEU A 1 87 ? 2.290 -5.163 1.206 1.00 87.75 87 LEU A C 1
ATOM 723 O O . LEU A 1 87 ? 1.687 -5.877 2.002 1.00 87.75 87 LEU A O 1
ATOM 727 N N . SER A 1 88 ? 2.402 -5.476 -0.085 1.00 88.75 88 SER A N 1
ATOM 728 C CA . SER A 1 88 ? 1.769 -6.671 -0.650 1.00 88.75 88 SER A CA 1
ATOM 729 C C . SER A 1 88 ? 2.325 -7.964 -0.064 1.00 88.75 88 SER A C 1
ATOM 731 O O . SER A 1 88 ? 1.574 -8.917 0.108 1.00 88.75 88 SER A O 1
ATOM 733 N N . ASN A 1 89 ? 3.613 -8.003 0.285 1.00 87.75 89 ASN A N 1
ATOM 734 C CA . ASN A 1 89 ? 4.188 -9.144 0.992 1.00 87.75 89 ASN A CA 1
ATOM 735 C C . ASN A 1 89 ? 3.729 -9.202 2.457 1.00 87.75 89 ASN A C 1
ATOM 737 O O . ASN A 1 89 ? 3.370 -10.271 2.945 1.00 87.75 89 ASN A O 1
ATOM 741 N N . ARG A 1 90 ? 3.706 -8.057 3.154 1.00 86.38 90 ARG A N 1
ATOM 742 C CA . ARG A 1 90 ? 3.310 -7.976 4.569 1.00 86.38 90 ARG A CA 1
ATOM 743 C C . ARG A 1 90 ? 1.862 -8.408 4.792 1.00 86.38 90 ARG A C 1
ATOM 745 O O . ARG A 1 90 ? 1.583 -9.102 5.759 1.00 86.38 90 ARG A O 1
ATOM 752 N N . PHE A 1 91 ? 0.961 -8.006 3.903 1.00 84.31 91 PHE A N 1
ATOM 753 C CA . PHE A 1 91 ? -0.476 -8.247 4.032 1.00 84.31 91 PHE A CA 1
ATOM 754 C C . PHE A 1 91 ? -0.994 -9.330 3.074 1.00 84.31 91 PHE A C 1
ATOM 756 O O . PHE A 1 91 ? -2.191 -9.386 2.790 1.00 84.31 91 PHE A O 1
ATOM 763 N N . LYS A 1 92 ? -0.117 -10.217 2.582 1.00 80.38 92 LYS A N 1
ATOM 764 C CA . LYS A 1 92 ? -0.494 -11.297 1.650 1.00 80.38 92 LYS A CA 1
ATOM 765 C C . LYS A 1 92 ? -1.574 -12.238 2.212 1.00 80.38 92 LYS A C 1
ATOM 767 O O . LYS A 1 92 ? -2.317 -12.834 1.443 1.00 80.38 92 LYS A O 1
ATOM 772 N N . GLU A 1 93 ? -1.672 -12.333 3.540 1.00 81.12 93 GLU A N 1
ATOM 773 C CA . GLU A 1 93 ? -2.636 -13.172 4.273 1.00 81.12 93 GLU A CA 1
ATOM 774 C C . GLU A 1 93 ? -3.813 -12.361 4.849 1.00 81.12 93 GLU A C 1
ATOM 776 O O . GLU A 1 93 ? -4.590 -12.875 5.651 1.00 81.12 93 GLU A O 1
ATOM 781 N N . SER A 1 94 ? -3.965 -11.087 4.461 1.00 81.81 94 SER A N 1
ATOM 782 C CA . SER A 1 94 ? -5.097 -10.264 4.901 1.00 81.81 94 SER A CA 1
ATOM 783 C C . SER A 1 94 ? -6.416 -10.881 4.434 1.00 81.81 94 SER A C 1
ATOM 785 O O . SER A 1 94 ? -6.691 -10.961 3.237 1.00 81.81 94 SER A O 1
ATOM 787 N N . ILE A 1 95 ? -7.276 -11.248 5.383 1.00 78.12 95 ILE A N 1
ATOM 788 C CA . ILE A 1 95 ? -8.592 -11.850 5.111 1.00 78.12 95 ILE A CA 1
ATOM 789 C C . ILE A 1 95 ? -9.468 -10.918 4.254 1.00 78.12 95 ILE A C 1
ATOM 791 O O . ILE A 1 95 ? -10.273 -11.378 3.446 1.00 78.12 95 ILE A O 1
ATOM 795 N N . TYR A 1 96 ? -9.300 -9.602 4.398 1.00 76.50 96 TYR A N 1
ATOM 796 C CA . TYR A 1 96 ? -10.197 -8.606 3.807 1.00 76.50 96 TYR A CA 1
ATOM 797 C C . TYR A 1 96 ? -9.697 -8.026 2.484 1.00 76.50 96 TYR A C 1
ATOM 799 O O . TYR A 1 96 ? -10.508 -7.607 1.653 1.00 76.50 96 TYR A O 1
ATOM 807 N N . CYS A 1 97 ? -8.377 -7.986 2.289 1.00 79.19 97 CYS A N 1
ATOM 808 C CA . CYS A 1 97 ? -7.745 -7.262 1.186 1.00 79.19 97 CYS A CA 1
ATOM 809 C C . CYS A 1 97 ? -6.714 -8.098 0.405 1.00 79.19 97 CYS A C 1
ATOM 811 O O . CYS A 1 97 ? -6.047 -7.537 -0.464 1.00 79.19 97 CYS A O 1
ATOM 813 N N . ALA A 1 98 ? -6.570 -9.410 0.652 1.00 82.44 98 ALA A N 1
ATOM 814 C CA . ALA A 1 98 ? -5.562 -10.252 -0.014 1.00 82.44 98 ALA A CA 1
ATOM 815 C C . ALA A 1 98 ? -5.569 -10.125 -1.547 1.00 82.44 98 ALA A C 1
ATOM 817 O O . ALA A 1 98 ? -4.512 -9.968 -2.159 1.00 82.44 98 ALA A O 1
ATOM 818 N N . TYR A 1 99 ? -6.749 -10.125 -2.177 1.00 86.19 99 TYR A N 1
ATOM 819 C CA . TYR A 1 99 ? -6.859 -9.959 -3.630 1.00 86.19 99 TYR A CA 1
ATOM 820 C C . TYR A 1 99 ? -6.328 -8.596 -4.103 1.00 86.19 99 TYR A C 1
ATOM 822 O O . TYR A 1 99 ? -5.596 -8.512 -5.087 1.00 86.19 99 TYR A O 1
ATOM 830 N N . ASP A 1 100 ? -6.641 -7.521 -3.381 1.00 86.88 100 ASP A N 1
ATOM 831 C CA . ASP A 1 100 ? -6.173 -6.177 -3.711 1.00 86.88 100 ASP A CA 1
ATOM 832 C C . ASP A 1 100 ? -4.660 -6.021 -3.533 1.00 86.88 100 ASP A C 1
ATOM 834 O O . ASP A 1 100 ? -4.014 -5.329 -4.329 1.00 86.88 100 ASP A O 1
ATOM 838 N N . PHE A 1 101 ? -4.082 -6.692 -2.537 1.00 88.88 101 PHE A N 1
ATOM 839 C CA . PHE A 1 101 ? -2.635 -6.778 -2.360 1.00 88.88 101 PHE A CA 1
ATOM 840 C C . PHE A 1 101 ? -1.977 -7.576 -3.480 1.00 88.88 101 PHE A C 1
ATOM 842 O O . PHE A 1 101 ? -1.001 -7.110 -4.063 1.00 88.88 101 PHE A O 1
ATOM 849 N N . TYR A 1 102 ? -2.546 -8.722 -3.855 1.00 88.75 102 TYR A N 1
ATOM 850 C CA . TYR A 1 102 ? -2.067 -9.504 -4.991 1.00 88.75 102 TYR A CA 1
ATOM 851 C C . TYR A 1 102 ? -2.056 -8.672 -6.280 1.00 88.75 102 TYR A C 1
ATOM 853 O O . TYR A 1 102 ? -1.025 -8.577 -6.941 1.00 88.75 102 TYR A O 1
ATOM 861 N N . GLN A 1 103 ? -3.155 -7.980 -6.595 1.00 90.06 103 GLN A N 1
ATOM 862 C CA . GLN A 1 103 ? -3.228 -7.093 -7.760 1.00 90.06 103 GLN A CA 1
ATOM 863 C C . GLN A 1 103 ? -2.189 -5.965 -7.687 1.00 90.06 103 GLN A C 1
ATOM 865 O O . GLN A 1 103 ? -1.532 -5.654 -8.678 1.00 90.06 103 GLN A O 1
ATOM 870 N N . SER A 1 104 ? -1.987 -5.374 -6.507 1.00 90.06 104 SER A N 1
ATOM 871 C CA . SER A 1 104 ? -0.978 -4.323 -6.307 1.00 90.06 104 SER A CA 1
ATOM 872 C C . SER A 1 104 ? 0.442 -4.834 -6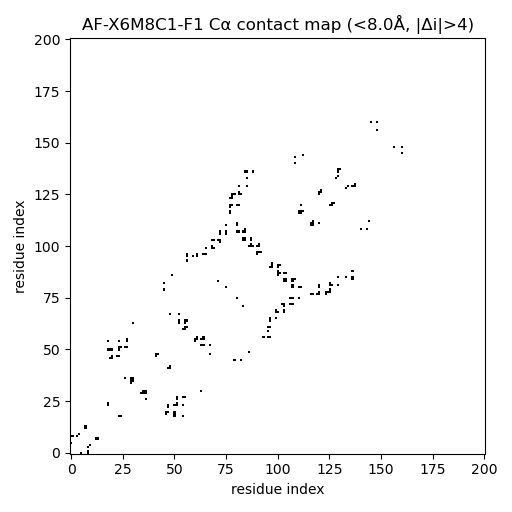.544 1.00 90.06 104 SER A C 1
ATOM 874 O O . SER A 1 104 ? 1.228 -4.154 -7.208 1.00 90.06 104 SER A O 1
ATOM 876 N N . LYS A 1 105 ? 0.745 -6.058 -6.092 1.00 91.50 105 LYS A N 1
ATOM 877 C CA . LYS A 1 105 ? 2.009 -6.747 -6.376 1.00 91.50 105 LYS A CA 1
ATOM 878 C C . LYS A 1 105 ? 2.217 -6.915 -7.879 1.00 91.50 105 LYS A C 1
ATOM 880 O O . LYS A 1 105 ? 3.278 -6.550 -8.371 1.00 91.50 105 LYS A O 1
ATOM 885 N N . GLN A 1 106 ? 1.215 -7.403 -8.611 1.00 90.81 106 GLN A N 1
ATOM 886 C CA . GLN A 1 106 ? 1.338 -7.635 -10.056 1.00 90.81 106 GLN A CA 1
ATOM 887 C C . GLN A 1 106 ? 1.620 -6.344 -10.834 1.00 90.81 106 GLN A C 1
ATOM 889 O O . GLN A 1 106 ? 2.526 -6.311 -11.666 1.00 90.81 106 GLN A O 1
ATOM 894 N N . VAL A 1 107 ? 0.916 -5.249 -10.523 1.00 91.56 107 VAL A N 1
ATOM 895 C CA . VAL A 1 107 ? 1.171 -3.949 -11.172 1.00 91.56 107 VAL A CA 1
ATOM 896 C C . VAL A 1 107 ? 2.578 -3.438 -10.837 1.00 91.56 107 VAL A C 1
ATOM 898 O O . VAL A 1 107 ? 3.270 -2.920 -11.714 1.00 91.56 107 VAL A O 1
ATOM 901 N N . ALA A 1 108 ? 3.039 -3.613 -9.594 1.00 92.12 108 ALA A N 1
ATOM 902 C CA . ALA A 1 108 ? 4.380 -3.208 -9.180 1.00 92.12 108 ALA A CA 1
ATOM 903 C C . ALA A 1 108 ? 5.486 -4.028 -9.872 1.00 92.12 108 ALA A C 1
ATOM 905 O O . ALA A 1 108 ? 6.481 -3.460 -10.326 1.00 92.12 108 ALA A O 1
ATOM 906 N N . LEU A 1 109 ? 5.299 -5.343 -10.016 1.00 90.94 109 LEU A N 1
ATOM 907 C CA . LEU A 1 109 ? 6.208 -6.209 -10.772 1.00 90.94 109 LEU A CA 1
ATOM 908 C C . LEU A 1 109 ? 6.252 -5.801 -12.250 1.00 90.94 109 LEU A C 1
ATOM 910 O O . LEU A 1 109 ? 7.336 -5.584 -12.794 1.00 90.94 109 LEU A O 1
ATOM 914 N N . ALA A 1 110 ? 5.091 -5.582 -12.874 1.00 89.69 110 ALA A N 1
ATOM 915 C CA . ALA A 1 110 ? 4.994 -5.115 -14.257 1.00 89.69 110 ALA A CA 1
ATOM 916 C C . ALA A 1 110 ? 5.670 -3.748 -14.476 1.00 89.69 110 ALA A C 1
ATOM 918 O O . ALA A 1 110 ? 6.260 -3.501 -15.530 1.00 89.69 110 ALA A O 1
ATOM 919 N N . PHE A 1 111 ? 5.627 -2.860 -13.478 1.00 91.25 111 PHE A N 1
ATOM 920 C CA . PHE A 1 111 ? 6.356 -1.592 -13.497 1.00 91.25 111 PHE A CA 1
ATOM 921 C C . PHE A 1 111 ? 7.877 -1.819 -13.495 1.00 91.25 111 PHE A C 1
ATOM 923 O O . PHE A 1 111 ? 8.603 -1.284 -14.333 1.00 91.25 111 PHE A O 1
ATOM 930 N N . LEU A 1 112 ? 8.385 -2.665 -12.595 1.00 88.94 112 LEU A N 1
ATOM 931 C CA . LEU A 1 112 ? 9.824 -2.933 -12.496 1.00 88.94 112 LEU A CA 1
ATOM 932 C C . LEU A 1 112 ? 10.403 -3.698 -13.690 1.00 88.94 112 LEU A C 1
ATOM 934 O O . LEU A 1 112 ? 11.606 -3.618 -13.918 1.00 88.94 112 LEU A O 1
ATOM 938 N N . ARG A 1 113 ? 9.580 -4.376 -14.493 1.00 84.88 113 ARG A N 1
ATOM 939 C CA . ARG A 1 113 ? 10.026 -5.011 -15.745 1.00 84.88 113 ARG A CA 1
ATOM 940 C C . ARG A 1 113 ? 10.510 -4.002 -16.787 1.00 84.88 113 ARG A C 1
ATOM 942 O O . ARG A 1 113 ? 11.400 -4.287 -17.586 1.00 84.88 113 ARG A O 1
ATOM 949 N N . LYS A 1 114 ? 9.964 -2.782 -16.798 1.00 84.88 114 LYS A N 1
ATOM 950 C CA . LYS A 1 114 ? 10.376 -1.762 -17.770 1.00 84.88 114 LYS A CA 1
ATOM 951 C C . LYS A 1 114 ? 11.738 -1.199 -17.374 1.00 84.88 114 LYS A C 1
ATOM 953 O O . LYS A 1 114 ? 11.844 -0.444 -16.412 1.00 84.88 114 LYS A O 1
ATOM 958 N N . ARG A 1 115 ? 12.774 -1.445 -18.186 1.00 78.50 115 ARG A N 1
ATOM 959 C CA . ARG A 1 115 ? 14.165 -0.996 -17.937 1.00 78.50 115 ARG A CA 1
ATOM 960 C C . ARG A 1 115 ? 14.288 0.454 -17.454 1.00 78.50 115 ARG A C 1
ATOM 962 O O . ARG A 1 115 ? 15.016 0.733 -16.506 1.00 78.50 115 ARG A O 1
ATOM 969 N N . LYS A 1 116 ? 13.580 1.395 -18.091 1.00 85.06 116 LYS A N 1
ATOM 970 C CA . LYS A 1 116 ? 13.601 2.817 -17.700 1.00 85.06 116 LYS A CA 1
ATOM 971 C C . LYS A 1 116 ? 13.077 3.028 -16.274 1.00 85.06 116 LYS A C 1
ATOM 973 O O . LYS A 1 116 ? 13.659 3.804 -15.524 1.00 85.06 116 LYS A O 1
ATOM 978 N N . GLN A 1 117 ? 11.996 2.341 -15.919 1.00 87.62 117 GLN A N 1
ATOM 979 C CA . GLN A 1 117 ? 11.360 2.413 -14.607 1.00 87.62 117 GLN A CA 1
ATOM 980 C C . GLN A 1 117 ? 12.209 1.716 -13.540 1.00 87.62 117 GLN A C 1
ATOM 982 O O . GLN A 1 117 ? 12.399 2.279 -12.466 1.00 87.62 117 GLN A O 1
ATOM 987 N N . LEU A 1 118 ? 12.814 0.571 -13.869 1.00 84.94 118 LEU A N 1
ATOM 988 C CA . LEU A 1 118 ? 13.766 -0.120 -13.001 1.00 84.94 118 LEU A CA 1
ATOM 989 C C . LEU A 1 118 ? 14.961 0.765 -12.641 1.00 84.94 118 LEU A C 1
ATOM 991 O O . LEU A 1 118 ? 15.279 0.919 -11.469 1.00 84.94 118 LEU A O 1
ATOM 995 N N . LEU A 1 119 ? 15.605 1.393 -13.628 1.00 81.19 119 LEU A N 1
ATOM 996 C CA . LEU A 1 119 ? 16.752 2.274 -13.378 1.00 81.19 119 LEU A CA 1
ATOM 997 C C . LEU A 1 119 ? 16.379 3.472 -12.492 1.00 81.19 119 LEU A C 1
ATOM 999 O O . LEU A 1 119 ? 17.163 3.882 -11.633 1.00 81.19 119 LEU A O 1
ATOM 1003 N N . GLN A 1 120 ? 15.175 4.018 -12.678 1.00 85.50 120 GLN A N 1
ATOM 1004 C CA . GLN A 1 120 ? 14.649 5.074 -11.813 1.00 85.50 120 GLN A CA 1
ATOM 1005 C C . GLN A 1 120 ? 14.382 4.559 -10.394 1.00 85.50 120 GLN A C 1
ATOM 1007 O O . GLN A 1 120 ? 14.746 5.233 -9.435 1.00 85.50 120 GLN A O 1
ATOM 1012 N N . PHE A 1 121 ? 13.816 3.358 -10.250 1.00 86.44 121 PHE A N 1
ATOM 1013 C CA . PHE A 1 121 ? 13.582 2.736 -8.948 1.00 86.44 121 PHE A CA 1
ATOM 1014 C C . PHE A 1 121 ? 14.892 2.434 -8.219 1.00 86.44 121 PHE A C 1
ATOM 1016 O O . PHE A 1 121 ? 15.016 2.765 -7.046 1.00 86.44 121 P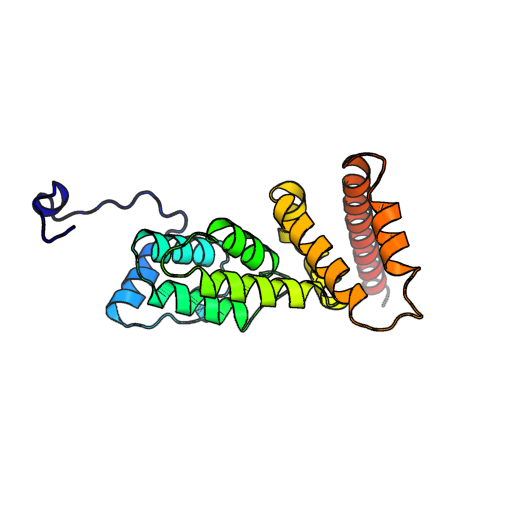HE A O 1
ATOM 1023 N N . LEU A 1 122 ? 15.897 1.884 -8.904 1.00 84.50 122 LEU A N 1
ATOM 1024 C CA . LEU A 1 122 ? 17.221 1.616 -8.331 1.00 84.50 122 LEU A CA 1
ATOM 1025 C C . LEU A 1 122 ? 17.899 2.889 -7.813 1.00 84.50 122 LEU A C 1
ATOM 1027 O O . LEU A 1 122 ? 18.655 2.827 -6.849 1.00 84.50 122 LEU A O 1
ATOM 1031 N N . SER A 1 123 ? 17.577 4.039 -8.407 1.00 82.38 123 SER A N 1
ATOM 1032 C CA . SER A 1 123 ? 18.042 5.355 -7.958 1.00 82.38 123 SER A CA 1
ATOM 1033 C C . SER A 1 123 ? 17.254 5.911 -6.759 1.00 82.38 123 SER A C 1
ATOM 1035 O O . SER A 1 123 ? 17.643 6.936 -6.202 1.00 82.38 123 SER A O 1
ATOM 1037 N N . SER A 1 124 ? 16.143 5.278 -6.373 1.00 80.31 124 SER A N 1
ATOM 1038 C CA . SER A 1 124 ? 15.324 5.675 -5.225 1.00 80.31 124 SER A CA 1
ATOM 1039 C C . SER A 1 124 ? 15.909 5.145 -3.907 1.00 80.31 124 SER A C 1
ATOM 1041 O O . SER A 1 124 ? 16.532 4.085 -3.894 1.00 80.31 124 SER A O 1
ATOM 1043 N N . PRO A 1 125 ? 15.674 5.815 -2.764 1.00 75.56 125 PRO A N 1
ATOM 1044 C CA . PRO A 1 125 ? 16.107 5.305 -1.461 1.00 75.56 125 PRO A CA 1
ATOM 1045 C C . PRO A 1 125 ? 15.439 3.967 -1.090 1.00 75.56 125 PRO A C 1
ATOM 1047 O O . PRO A 1 125 ? 16.054 3.139 -0.421 1.00 75.56 125 PRO A O 1
ATOM 1050 N N . TYR A 1 126 ? 14.222 3.714 -1.584 1.00 75.81 126 TYR A N 1
ATOM 1051 C CA . TYR A 1 126 ? 13.481 2.475 -1.329 1.00 75.81 126 TYR A CA 1
ATOM 1052 C C . TYR A 1 126 ? 14.100 1.234 -1.974 1.00 75.81 126 TYR A C 1
ATOM 1054 O O . TYR A 1 126 ? 13.841 0.132 -1.489 1.00 75.81 126 TYR A O 1
ATOM 1062 N N . SER A 1 127 ? 14.920 1.375 -3.023 1.00 82.12 127 SER A N 1
ATOM 1063 C CA . SER A 1 127 ? 15.631 0.226 -3.594 1.00 82.12 127 SER A CA 1
ATOM 1064 C C . SER A 1 127 ? 16.556 -0.385 -2.549 1.00 82.12 127 SER A C 1
ATOM 1066 O O . SER A 1 127 ? 16.479 -1.577 -2.276 1.00 82.12 127 SER A O 1
ATOM 1068 N N . THR A 1 128 ? 17.351 0.446 -1.878 1.00 79.38 128 THR A N 1
ATOM 1069 C CA . THR A 1 128 ? 18.294 -0.001 -0.850 1.00 79.38 128 THR A CA 1
ATOM 1070 C C . THR A 1 128 ? 17.569 -0.759 0.258 1.00 79.38 128 THR A C 1
ATOM 1072 O O . THR A 1 128 ? 17.984 -1.858 0.616 1.00 79.38 128 THR A O 1
ATOM 1075 N N . THR A 1 129 ? 16.447 -0.227 0.752 1.00 80.69 129 THR A N 1
ATOM 1076 C CA . THR A 1 129 ? 15.618 -0.896 1.765 1.00 80.69 129 THR A CA 1
ATOM 1077 C C . THR A 1 129 ? 15.091 -2.240 1.268 1.00 80.69 129 THR A C 1
ATOM 1079 O O . THR A 1 129 ? 15.207 -3.237 1.975 1.00 80.69 129 THR A O 1
ATOM 1082 N N . LEU A 1 130 ? 14.571 -2.300 0.038 1.00 83.44 130 LEU A N 1
ATOM 1083 C CA . LEU A 1 130 ? 14.057 -3.536 -0.552 1.00 83.44 130 LEU A CA 1
ATOM 1084 C C . LEU A 1 130 ? 15.151 -4.612 -0.658 1.00 83.44 130 LEU A C 1
ATOM 1086 O O . LEU A 1 130 ? 14.957 -5.732 -0.195 1.00 83.44 130 LEU A O 1
ATOM 1090 N N . PHE A 1 131 ? 16.314 -4.256 -1.210 1.00 80.38 131 PHE A N 1
ATOM 1091 C CA . PHE A 1 131 ? 17.418 -5.191 -1.446 1.00 80.38 131 PHE A CA 1
ATOM 1092 C C . PHE A 1 131 ? 18.137 -5.638 -0.169 1.00 80.38 131 PHE A C 1
ATOM 1094 O O . PHE A 1 131 ? 18.750 -6.702 -0.164 1.00 80.38 131 PHE A O 1
ATOM 1101 N N . THR A 1 132 ? 18.072 -4.854 0.909 1.00 81.06 132 THR A N 1
ATOM 1102 C CA . THR A 1 132 ? 18.750 -5.183 2.175 1.00 81.06 132 THR A CA 1
ATOM 1103 C C . THR A 1 132 ? 17.842 -5.875 3.183 1.00 81.06 132 THR A C 1
ATOM 1105 O O . THR A 1 132 ? 18.289 -6.797 3.858 1.00 81.06 132 THR A O 1
ATOM 1108 N N . GLN A 1 133 ? 16.582 -5.452 3.296 1.00 85.50 133 GLN A N 1
ATOM 1109 C CA . GLN A 1 133 ? 15.672 -5.917 4.348 1.00 85.50 133 GLN A CA 1
ATOM 1110 C C . GLN A 1 133 ? 14.661 -6.958 3.862 1.00 85.50 133 GLN A C 1
ATOM 1112 O O . GLN A 1 133 ? 14.114 -7.692 4.679 1.00 85.50 133 GLN A O 1
ATOM 1117 N N . TYR A 1 134 ? 14.409 -7.040 2.552 1.00 85.56 134 TYR A N 1
ATOM 1118 C CA . TYR A 1 134 ? 13.363 -7.894 1.987 1.00 85.56 134 TYR A CA 1
ATOM 1119 C C . TYR A 1 134 ? 13.894 -8.778 0.844 1.00 85.56 134 TYR A C 1
ATOM 1121 O O . TYR A 1 134 ? 13.411 -8.684 -0.289 1.00 85.56 134 TYR A O 1
ATOM 1129 N N . PRO A 1 135 ? 14.868 -9.669 1.116 1.00 83.31 135 PRO A N 1
ATOM 1130 C CA . PRO A 1 135 ? 15.501 -10.493 0.084 1.00 83.31 135 PRO A CA 1
ATOM 1131 C C . PRO A 1 135 ? 14.514 -11.423 -0.630 1.00 83.31 135 PRO A C 1
ATOM 1133 O O . PRO A 1 135 ? 14.677 -11.691 -1.816 1.00 83.31 135 PRO A O 1
ATOM 1136 N N . ASP A 1 136 ? 13.461 -11.880 0.047 1.00 82.94 136 ASP A N 1
ATOM 1137 C CA . ASP A 1 136 ? 12.453 -12.748 -0.571 1.00 82.94 136 ASP A CA 1
ATOM 1138 C C . ASP A 1 136 ? 11.628 -12.010 -1.630 1.00 82.94 136 ASP A C 1
ATOM 1140 O O . ASP A 1 136 ? 11.319 -12.566 -2.677 1.00 82.94 136 ASP A O 1
ATOM 1144 N N . ILE A 1 137 ? 11.370 -10.714 -1.428 1.00 86.62 137 ILE A N 1
ATOM 1145 C CA . ILE A 1 137 ? 10.698 -9.887 -2.436 1.00 86.62 137 ILE A CA 1
ATOM 1146 C C . ILE A 1 137 ? 11.605 -9.690 -3.655 1.00 86.62 137 ILE A C 1
ATOM 1148 O O . ILE A 1 137 ? 11.130 -9.672 -4.786 1.00 86.62 137 ILE A O 1
ATOM 1152 N N . VAL A 1 138 ? 12.919 -9.569 -3.446 1.00 85.31 138 VAL A N 1
ATOM 1153 C CA . VAL A 1 138 ? 13.885 -9.505 -4.551 1.00 85.31 138 VAL A CA 1
ATOM 1154 C C . VAL A 1 138 ? 13.867 -10.798 -5.360 1.00 85.31 138 VAL A C 1
ATOM 1156 O O . VAL A 1 138 ? 13.849 -10.734 -6.587 1.00 85.31 138 VAL A O 1
ATOM 1159 N N . LYS A 1 139 ? 13.818 -11.960 -4.698 1.00 82.31 139 LYS A N 1
ATOM 1160 C CA . LYS A 1 139 ? 13.674 -13.251 -5.387 1.00 82.31 139 LYS A CA 1
ATOM 1161 C C . LYS A 1 139 ? 12.399 -13.287 -6.224 1.00 82.31 139 LYS A C 1
ATOM 1163 O O . LYS A 1 139 ? 12.479 -13.628 -7.398 1.00 82.31 139 LYS A O 1
ATOM 1168 N N . ASP A 1 140 ? 11.265 -12.861 -5.668 1.00 81.19 140 ASP A N 1
ATOM 1169 C CA . ASP A 1 140 ? 9.994 -12.796 -6.402 1.00 81.19 140 ASP A CA 1
ATOM 1170 C C . ASP A 1 140 ? 10.091 -11.914 -7.655 1.00 81.19 140 ASP A C 1
ATOM 1172 O O . ASP A 1 140 ? 9.550 -12.262 -8.703 1.00 81.19 140 ASP A O 1
ATOM 1176 N N . ILE A 1 141 ? 10.797 -10.782 -7.572 1.00 85.38 141 ILE A N 1
ATOM 1177 C CA . ILE A 1 141 ? 11.036 -9.908 -8.728 1.00 85.38 141 ILE A CA 1
ATOM 1178 C C . ILE A 1 141 ? 11.845 -10.645 -9.796 1.00 85.38 141 ILE A C 1
ATOM 1180 O O . ILE A 1 141 ? 11.440 -10.651 -10.956 1.00 85.38 141 ILE A O 1
ATOM 1184 N N . LEU A 1 142 ? 12.955 -11.281 -9.411 1.00 82.19 142 LEU A N 1
ATOM 1185 C CA . LEU A 1 142 ? 13.832 -12.001 -10.339 1.00 82.19 142 LEU A CA 1
ATOM 1186 C C . LEU A 1 142 ? 13.111 -13.176 -11.012 1.00 82.19 142 LEU A C 1
ATOM 1188 O O . LEU A 1 142 ? 13.199 -13.325 -12.229 1.00 82.19 142 LEU A O 1
ATOM 1192 N N . ILE A 1 143 ? 12.348 -13.961 -10.245 1.00 80.69 143 ILE A N 1
ATOM 1193 C CA . ILE A 1 143 ? 11.515 -15.052 -10.771 1.00 80.69 143 ILE A CA 1
ATOM 1194 C C . ILE A 1 143 ? 10.491 -14.493 -11.763 1.00 80.69 143 ILE A C 1
ATOM 1196 O O . ILE A 1 143 ? 10.382 -14.993 -12.879 1.00 80.69 143 ILE A O 1
ATOM 1200 N N . SER A 1 144 ? 9.814 -13.393 -11.413 1.00 81.44 144 SER A N 1
ATOM 1201 C CA . SER A 1 144 ? 8.816 -12.770 -12.291 1.00 81.44 144 SER A CA 1
ATOM 1202 C C . SER A 1 144 ? 9.386 -12.256 -13.616 1.00 81.44 144 SER A C 1
ATOM 1204 O O . SER A 1 144 ? 8.614 -12.015 -14.544 1.00 81.44 144 SER A O 1
ATOM 1206 N N . TRP A 1 145 ? 10.698 -12.017 -13.691 1.00 82.50 145 TRP A N 1
ATOM 1207 C CA . TRP A 1 145 ? 11.391 -11.653 -14.926 1.00 82.50 145 TRP A CA 1
ATOM 1208 C C . TRP A 1 145 ? 11.736 -12.902 -15.739 1.00 82.50 145 TRP A C 1
ATOM 1210 O O . TRP A 1 145 ? 11.467 -12.936 -16.934 1.00 82.50 145 TRP A O 1
ATOM 1220 N N . ALA A 1 146 ? 12.238 -13.949 -15.079 1.00 73.75 146 ALA A N 1
ATOM 1221 C CA . ALA A 1 146 ? 12.603 -15.209 -15.721 1.00 73.75 146 ALA A CA 1
ATOM 1222 C C . ALA A 1 146 ? 11.403 -15.956 -16.338 1.00 73.75 146 ALA A C 1
ATOM 1224 O O . ALA A 1 146 ? 11.531 -16.562 -17.399 1.00 73.75 146 ALA A O 1
ATOM 1225 N N . GLU A 1 147 ? 10.231 -15.917 -15.698 1.00 71.69 147 GLU A N 1
ATOM 1226 C CA . GLU A 1 147 ? 9.031 -16.618 -16.179 1.00 71.69 147 GLU A CA 1
ATOM 1227 C C . GLU A 1 147 ? 8.506 -16.065 -17.517 1.00 71.69 147 GLU A C 1
ATOM 1229 O O . GLU A 1 147 ? 8.004 -16.826 -18.343 1.00 71.69 147 GLU A O 1
ATOM 1234 N N . GLU A 1 148 ? 8.658 -14.767 -17.788 1.00 61.31 148 GLU A N 1
ATOM 1235 C CA . GLU A 1 148 ? 8.135 -14.140 -19.013 1.00 61.31 148 GLU A CA 1
ATOM 1236 C C . GLU A 1 148 ? 9.045 -14.392 -20.231 1.00 61.31 148 GLU A C 1
ATOM 1238 O O . GLU A 1 148 ? 8.542 -14.646 -21.329 1.00 61.31 148 GLU A O 1
ATOM 1243 N N . ASP A 1 149 ? 10.365 -14.481 -20.019 1.00 54.03 149 ASP A N 1
ATOM 1244 C CA . ASP A 1 149 ? 11.362 -14.821 -21.050 1.00 54.03 149 ASP A CA 1
ATOM 1245 C C . ASP A 1 149 ? 11.137 -16.216 -21.673 1.00 54.03 149 ASP A C 1
ATOM 1247 O O . ASP A 1 149 ? 11.614 -16.518 -22.770 1.00 54.03 149 ASP A O 1
ATOM 1251 N N . THR A 1 150 ? 10.364 -17.085 -21.015 1.00 49.72 150 THR A N 1
ATOM 1252 C CA . THR A 1 150 ? 10.016 -18.405 -21.559 1.00 49.72 150 THR A CA 1
ATOM 1253 C C . THR A 1 150 ? 8.884 -18.369 -22.593 1.00 49.72 150 THR A C 1
ATOM 1255 O O . THR A 1 150 ? 8.800 -19.285 -23.418 1.00 49.72 150 THR A O 1
ATOM 1258 N N . THR A 1 151 ? 8.065 -17.307 -22.605 1.00 49.62 151 THR A N 1
ATOM 1259 C CA . THR A 1 151 ? 6.825 -17.202 -23.405 1.00 49.62 151 THR A CA 1
ATOM 1260 C C . THR A 1 151 ? 6.959 -16.423 -24.717 1.00 49.62 151 THR A C 1
ATOM 1262 O O . THR A 1 151 ? 6.120 -16.582 -25.603 1.00 49.62 151 THR A O 1
ATOM 1265 N N . THR A 1 152 ? 8.032 -15.652 -24.902 1.00 45.12 152 THR A N 1
ATOM 1266 C CA . THR A 1 152 ? 8.317 -14.923 -26.149 1.00 45.12 152 THR A CA 1
ATOM 1267 C C . THR A 1 152 ? 9.604 -15.413 -26.806 1.00 45.12 152 THR A C 1
ATOM 1269 O O . THR A 1 152 ? 10.692 -15.087 -26.355 1.00 45.12 152 THR A O 1
ATOM 1272 N N . ASP A 1 153 ? 9.427 -16.143 -27.909 1.00 40.31 153 ASP A N 1
ATOM 1273 C CA . ASP A 1 153 ? 10.381 -16.390 -28.999 1.00 40.31 153 ASP A CA 1
ATOM 1274 C C . ASP A 1 153 ? 11.683 -17.156 -28.675 1.00 40.31 153 ASP A C 1
ATOM 1276 O O . ASP A 1 153 ? 12.483 -16.807 -27.808 1.00 40.31 153 ASP A O 1
ATOM 1280 N N . VAL A 1 154 ? 11.906 -18.254 -29.400 1.00 44.72 154 VAL A N 1
ATOM 1281 C CA . VAL A 1 154 ? 12.933 -19.264 -29.083 1.00 44.72 154 VAL A CA 1
ATOM 1282 C C . VAL A 1 154 ? 14.338 -18.876 -29.579 1.00 44.72 154 VAL A C 1
ATOM 1284 O O . VAL A 1 154 ? 15.318 -19.479 -29.155 1.00 44.72 154 VAL A O 1
ATOM 1287 N N . ASP A 1 155 ? 14.473 -17.799 -30.357 1.00 41.91 155 ASP A N 1
ATOM 1288 C CA . ASP A 1 155 ? 15.715 -17.504 -31.094 1.00 41.91 155 ASP A CA 1
ATOM 1289 C C . ASP A 1 155 ? 16.511 -16.280 -30.600 1.00 41.91 155 ASP A C 1
ATOM 1291 O O . ASP A 1 155 ? 17.523 -15.907 -31.190 1.00 41.91 155 ASP A O 1
ATOM 1295 N N . LYS A 1 156 ? 16.130 -15.672 -29.468 1.00 43.75 156 LYS A N 1
ATOM 1296 C CA . LYS A 1 156 ? 16.971 -14.682 -28.744 1.00 43.75 156 LYS A CA 1
ATOM 1297 C C . LYS A 1 156 ? 17.400 -15.174 -27.354 1.00 43.75 156 LYS A C 1
ATOM 1299 O O . LYS A 1 156 ? 17.830 -14.401 -26.502 1.00 43.75 156 LYS A O 1
ATOM 1304 N N . LYS A 1 157 ? 17.246 -16.482 -27.134 1.00 45.06 157 LYS A N 1
ATOM 1305 C CA . LYS A 1 157 ? 16.900 -17.106 -25.850 1.00 45.06 157 LYS A CA 1
ATOM 1306 C C . LYS A 1 157 ? 18.062 -17.491 -24.932 1.00 45.06 157 LYS A C 1
ATOM 1308 O O . LYS A 1 157 ? 17.812 -18.046 -23.869 1.00 45.06 157 LYS A O 1
ATOM 1313 N N . TYR A 1 158 ? 19.311 -17.208 -25.298 1.00 40.66 158 TYR A N 1
ATOM 1314 C CA . TYR A 1 158 ? 20.468 -17.706 -24.536 1.00 40.66 158 TYR A CA 1
ATOM 1315 C C . TYR A 1 158 ? 21.405 -16.638 -23.975 1.00 40.66 158 TYR A C 1
ATOM 1317 O O . TYR A 1 158 ? 22.253 -16.984 -23.159 1.00 40.66 158 TYR A O 1
ATOM 1325 N N . ASP A 1 159 ? 21.210 -15.356 -24.294 1.00 41.34 159 ASP A N 1
ATOM 1326 C CA . ASP A 1 159 ? 22.078 -14.306 -23.746 1.00 41.34 159 ASP A CA 1
ATOM 1327 C C . ASP A 1 159 ? 21.544 -13.741 -22.418 1.00 41.34 159 ASP A C 1
ATOM 1329 O O . ASP A 1 159 ? 22.306 -13.574 -21.472 1.00 41.34 159 ASP A O 1
ATOM 1333 N N . PHE A 1 160 ? 20.229 -13.537 -22.267 1.00 42.28 160 PHE A N 1
ATOM 1334 C CA . PHE A 1 160 ? 19.692 -12.795 -21.113 1.00 42.28 160 PHE A CA 1
ATOM 1335 C C . PHE A 1 160 ? 19.571 -13.626 -19.821 1.00 42.28 160 PHE A C 1
ATOM 1337 O O . PHE A 1 160 ? 20.015 -13.196 -18.755 1.00 42.28 160 PHE A O 1
ATOM 1344 N N . ALA A 1 161 ? 19.036 -14.851 -19.908 1.00 39.09 161 ALA A N 1
ATOM 1345 C CA . ALA A 1 161 ? 18.932 -15.749 -18.756 1.00 39.09 161 ALA A CA 1
ATOM 1346 C C . ALA A 1 161 ? 20.311 -16.261 -18.307 1.00 39.09 161 ALA A C 1
ATOM 1348 O O . ALA A 1 161 ? 20.556 -16.407 -17.113 1.00 39.09 161 ALA A O 1
ATOM 1349 N N . PHE A 1 162 ? 21.242 -16.464 -19.246 1.00 40.38 162 PHE A N 1
ATOM 1350 C CA . PHE A 1 162 ? 22.611 -16.882 -18.945 1.00 40.38 162 PHE A CA 1
ATOM 1351 C C . PHE A 1 162 ? 23.445 -15.731 -18.358 1.00 40.38 162 PHE A C 1
ATOM 1353 O O . PHE A 1 162 ? 24.215 -15.966 -17.431 1.00 40.38 162 PHE A O 1
ATOM 1360 N N . GLU A 1 163 ? 23.250 -14.478 -18.790 1.00 44.72 163 GLU A N 1
ATOM 1361 C CA . GLU A 1 163 ? 23.865 -13.307 -18.142 1.00 44.72 163 GLU A CA 1
ATOM 1362 C C . GLU A 1 163 ? 23.299 -13.050 -16.737 1.00 44.72 163 GLU A C 1
ATOM 1364 O O . GLU A 1 163 ? 24.063 -12.735 -15.823 1.00 44.72 163 GLU A O 1
ATOM 1369 N N . ALA A 1 164 ? 21.996 -13.249 -16.514 1.00 42.06 164 ALA A N 1
ATOM 1370 C CA . ALA A 1 164 ? 21.385 -13.105 -15.191 1.00 42.06 164 ALA A CA 1
ATOM 1371 C C . ALA A 1 164 ? 21.816 -14.220 -14.215 1.00 42.06 164 ALA A C 1
ATOM 1373 O O . ALA A 1 164 ? 22.129 -13.931 -13.060 1.00 42.06 164 ALA A O 1
ATOM 1374 N N . HIS A 1 165 ? 21.909 -15.474 -14.676 1.00 35.06 165 HIS A N 1
ATOM 1375 C CA . HIS A 1 165 ? 22.311 -16.609 -13.834 1.00 35.06 165 HIS A CA 1
ATOM 1376 C C . HIS A 1 165 ? 23.824 -16.654 -13.573 1.00 35.06 165 HIS A C 1
ATOM 1378 O O . HIS A 1 165 ? 24.248 -16.939 -12.452 1.00 35.06 165 HIS A O 1
ATOM 1384 N N . ARG A 1 166 ? 24.653 -16.282 -14.561 1.00 37.19 166 ARG A N 1
ATOM 1385 C CA . ARG A 1 166 ? 26.113 -16.141 -14.396 1.00 37.19 166 ARG A CA 1
ATOM 1386 C C . ARG A 1 166 ? 26.494 -14.955 -13.500 1.00 37.19 166 ARG A C 1
ATOM 1388 O O . ARG A 1 166 ? 27.617 -14.903 -13.010 1.00 37.19 166 ARG A O 1
ATOM 1395 N N . SER A 1 167 ? 25.552 -14.046 -13.244 1.00 39.91 167 SER A N 1
ATOM 1396 C CA . SER A 1 167 ? 25.681 -12.968 -12.256 1.00 39.91 167 SER A CA 1
ATOM 1397 C C . SER A 1 167 ? 25.266 -13.372 -10.833 1.00 39.91 167 SER A C 1
ATOM 1399 O O . SER A 1 167 ? 25.421 -12.562 -9.921 1.00 39.91 167 SER A O 1
ATOM 1401 N N . LEU A 1 168 ? 24.701 -14.570 -10.619 1.00 42.31 168 LEU A N 1
ATOM 1402 C CA . LEU A 1 168 ? 24.042 -14.912 -9.349 1.00 42.31 168 LEU A CA 1
ATOM 1403 C C . LEU A 1 168 ? 24.457 -16.238 -8.702 1.00 42.31 168 LEU A C 1
ATOM 1405 O O . LEU A 1 168 ? 24.063 -16.474 -7.563 1.00 42.31 168 LEU A O 1
ATOM 1409 N N . GLU A 1 169 ? 25.332 -17.039 -9.310 1.00 38.41 169 GLU A N 1
ATOM 1410 C CA . GLU A 1 169 ? 25.943 -18.186 -8.622 1.00 38.41 169 GLU A CA 1
ATOM 1411 C C . GLU A 1 169 ? 27.447 -18.265 -8.883 1.00 38.41 169 GLU A C 1
ATOM 1413 O O . GLU A 1 169 ? 27.930 -18.905 -9.810 1.00 38.41 169 GLU A O 1
ATOM 1418 N N . VAL A 1 170 ? 28.204 -17.503 -8.103 1.00 38.75 170 VAL A N 1
ATOM 1419 C CA . VAL A 1 170 ? 29.033 -17.930 -6.962 1.00 38.75 170 VAL A CA 1
ATOM 1420 C C . VAL A 1 170 ? 29.778 -16.655 -6.557 1.00 38.75 170 VAL A C 1
ATOM 1422 O O . VAL A 1 170 ? 30.292 -15.951 -7.416 1.00 38.75 170 VAL A O 1
ATOM 1425 N N . VAL A 1 171 ? 29.844 -16.381 -5.250 1.00 36.41 171 VAL A N 1
ATOM 1426 C CA . VAL A 1 171 ? 30.484 -15.222 -4.587 1.00 36.41 171 VAL A CA 1
ATOM 1427 C C . VAL A 1 171 ? 29.499 -14.136 -4.116 1.00 36.41 171 VAL 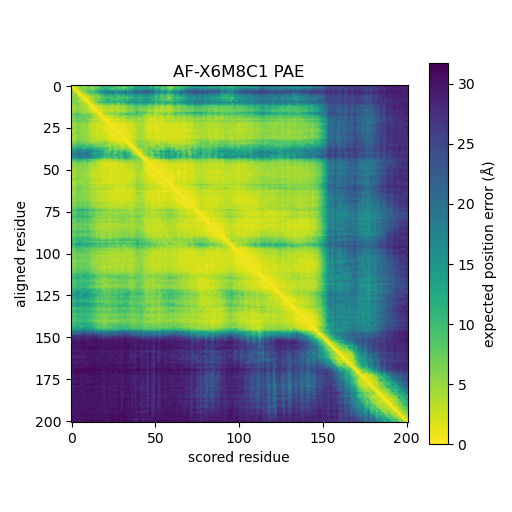A C 1
ATOM 1429 O O . VAL A 1 171 ? 29.216 -13.153 -4.778 1.00 36.41 171 VAL A O 1
ATOM 1432 N N . SER A 1 172 ? 29.054 -14.328 -2.866 1.00 41.06 172 SER A N 1
ATOM 1433 C CA . SER A 1 172 ? 28.868 -13.312 -1.819 1.00 41.06 172 SER A CA 1
ATOM 1434 C C . SER A 1 172 ? 28.109 -12.020 -2.175 1.00 41.06 172 SER A C 1
ATOM 1436 O O . SER A 1 172 ? 28.585 -11.169 -2.917 1.00 41.06 172 SER A O 1
ATOM 1438 N N . LEU A 1 173 ? 27.032 -11.759 -1.423 1.00 41.62 173 LEU A N 1
ATOM 1439 C CA . LEU A 1 173 ? 26.372 -10.456 -1.192 1.00 41.62 173 LEU A CA 1
ATOM 1440 C C . LEU A 1 173 ? 27.311 -9.217 -1.072 1.00 41.62 173 LEU A C 1
ATOM 1442 O O . LEU A 1 173 ? 26.839 -8.082 -1.117 1.00 41.62 173 LEU A O 1
ATOM 1446 N N . LYS A 1 174 ? 28.634 -9.402 -0.949 1.00 36.84 174 LYS A N 1
ATOM 1447 C CA . LYS A 1 174 ? 29.678 -8.372 -1.026 1.00 36.84 174 LYS A CA 1
ATOM 1448 C C . LYS A 1 174 ? 29.815 -7.669 -2.388 1.00 36.84 174 LYS A C 1
ATOM 1450 O O . LYS A 1 174 ? 30.159 -6.492 -2.377 1.00 36.84 174 LYS A O 1
ATOM 1455 N N . GLU A 1 175 ? 29.544 -8.286 -3.541 1.00 38.00 175 GLU A N 1
ATOM 1456 C CA . GLU A 1 175 ? 29.729 -7.598 -4.846 1.00 38.00 175 GLU A CA 1
ATOM 1457 C C . GLU A 1 175 ? 28.533 -6.718 -5.245 1.00 38.00 175 GLU A C 1
ATOM 1459 O O . GLU A 1 175 ? 28.710 -5.603 -5.751 1.00 38.00 175 GLU A O 1
ATOM 1464 N N . ILE A 1 176 ? 27.320 -7.140 -4.869 1.00 43.81 176 ILE A N 1
ATOM 1465 C CA . ILE A 1 176 ? 26.088 -6.332 -4.938 1.00 43.81 176 ILE A CA 1
ATOM 1466 C C . ILE A 1 176 ? 26.245 -5.049 -4.091 1.00 43.81 176 ILE A C 1
ATOM 1468 O O . ILE A 1 176 ? 25.793 -3.969 -4.477 1.00 43.81 176 ILE A O 1
ATOM 1472 N N . PHE A 1 177 ? 27.002 -5.131 -2.990 1.00 39.97 177 PHE A N 1
ATOM 1473 C CA . PHE A 1 177 ? 27.377 -3.997 -2.140 1.00 39.97 177 PHE A CA 1
ATOM 1474 C C . PHE A 1 177 ? 28.403 -3.041 -2.797 1.00 39.97 177 PHE A C 1
ATOM 1476 O O . PHE A 1 177 ? 28.374 -1.832 -2.551 1.00 39.97 177 PHE A O 1
ATOM 1483 N N . TYR A 1 178 ? 29.275 -3.525 -3.692 1.00 38.34 178 TYR A N 1
ATOM 1484 C CA . TYR A 1 178 ? 30.304 -2.709 -4.359 1.00 38.34 178 TYR A CA 1
ATOM 1485 C C . TYR A 1 178 ? 29.804 -1.964 -5.615 1.00 38.34 178 TYR A C 1
ATOM 1487 O O . TYR A 1 178 ? 30.277 -0.855 -5.895 1.00 38.34 178 TYR A O 1
ATOM 1495 N N . MET A 1 179 ? 28.809 -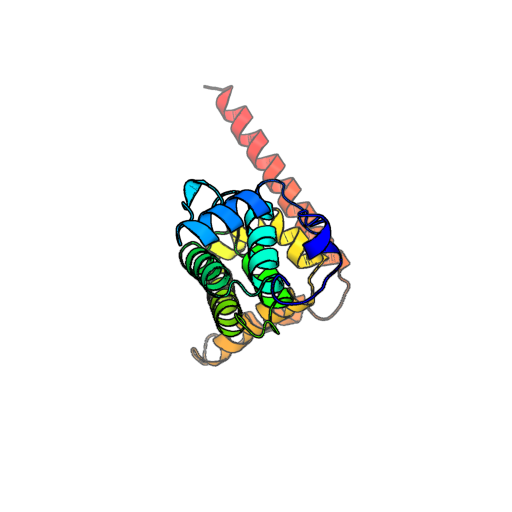2.480 -6.351 1.00 33.97 179 MET A N 1
ATOM 1496 C CA . MET A 1 179 ? 28.186 -1.721 -7.453 1.00 33.97 179 MET A CA 1
ATOM 1497 C C . MET A 1 179 ? 27.269 -0.592 -6.959 1.00 33.97 179 MET A C 1
ATOM 1499 O O . MET A 1 179 ? 27.273 0.490 -7.557 1.00 33.97 179 MET A O 1
ATOM 1503 N N . GLY A 1 180 ? 26.593 -0.768 -5.817 1.00 39.41 180 GLY A N 1
ATOM 1504 C CA . GLY A 1 180 ? 25.855 0.314 -5.150 1.00 39.41 180 GLY A CA 1
ATOM 1505 C C . GLY A 1 180 ? 26.749 1.514 -4.794 1.00 39.41 180 GLY A C 1
ATOM 1506 O O . GLY A 1 180 ? 26.381 2.668 -5.031 1.00 39.41 180 GLY A O 1
ATOM 1507 N N . GLN A 1 181 ? 27.987 1.266 -4.344 1.00 39.94 181 GLN A N 1
ATOM 1508 C CA . GLN A 1 181 ? 28.964 2.330 -4.062 1.00 39.94 181 GLN A CA 1
ATOM 1509 C C . GLN A 1 181 ? 29.522 3.022 -5.324 1.00 39.94 181 GLN A C 1
ATOM 1511 O O . GLN A 1 181 ? 29.851 4.213 -5.285 1.00 39.94 181 GLN A O 1
ATOM 1516 N N . ASN A 1 182 ? 29.593 2.334 -6.467 1.00 35.06 182 ASN A N 1
ATOM 1517 C CA . ASN A 1 182 ? 30.105 2.912 -7.717 1.00 35.06 182 ASN A CA 1
ATOM 1518 C C . ASN A 1 182 ? 29.068 3.754 -8.480 1.00 35.06 182 ASN A C 1
ATOM 1520 O O . ASN A 1 182 ? 29.442 4.703 -9.181 1.00 35.06 182 ASN A O 1
ATOM 1524 N N . ILE A 1 183 ? 27.777 3.473 -8.298 1.00 42.81 183 ILE A N 1
ATOM 1525 C CA . ILE A 1 183 ? 26.681 4.269 -8.870 1.00 42.81 183 ILE A CA 1
ATOM 1526 C C . ILE A 1 183 ? 26.533 5.602 -8.113 1.00 42.81 183 ILE A C 1
ATOM 1528 O O . ILE A 1 183 ? 26.412 6.651 -8.750 1.00 42.81 183 ILE A O 1
ATOM 1532 N N . SER A 1 184 ? 26.712 5.607 -6.785 1.00 41.97 184 SER A N 1
ATOM 1533 C CA . SER A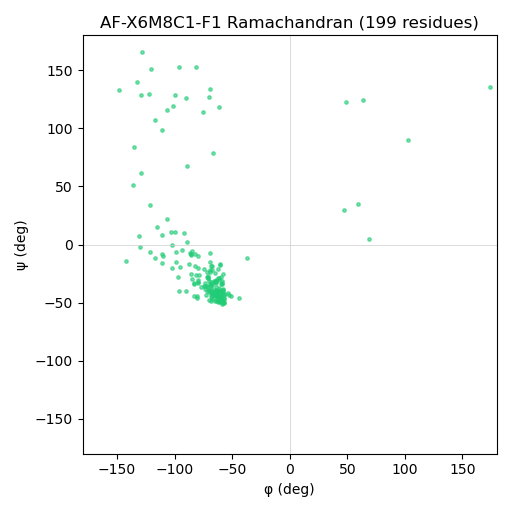 1 184 ? 26.745 6.841 -5.979 1.00 41.97 184 SER A CA 1
ATOM 1534 C C . SER A 1 184 ? 27.958 7.739 -6.308 1.00 41.97 184 SER A C 1
ATOM 1536 O O . SER A 1 184 ? 27.815 8.946 -6.517 1.00 41.97 184 SER A O 1
ATOM 1538 N N . ARG A 1 185 ? 29.158 7.164 -6.510 1.00 39.00 185 ARG A N 1
ATOM 1539 C CA . ARG A 1 185 ? 30.375 7.931 -6.871 1.00 39.00 185 ARG A CA 1
ATOM 1540 C C . ARG A 1 185 ? 30.356 8.522 -8.290 1.00 39.00 185 ARG A C 1
ATOM 1542 O O . ARG A 1 185 ? 30.930 9.592 -8.50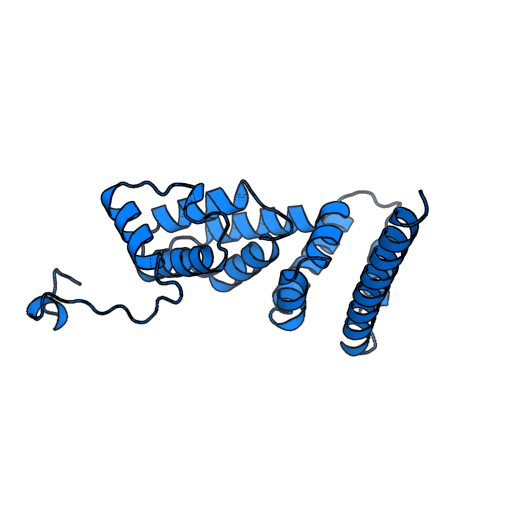8 1.00 39.00 185 ARG A O 1
ATOM 1549 N N . LYS A 1 186 ? 29.699 7.878 -9.265 1.00 41.12 186 LYS A N 1
ATOM 1550 C CA . LYS A 1 186 ? 29.545 8.426 -10.631 1.00 41.12 186 LYS A CA 1
ATOM 1551 C C . LYS A 1 186 ? 28.436 9.482 -10.717 1.00 41.12 186 LYS A C 1
ATOM 1553 O O . LYS A 1 186 ? 28.606 10.451 -11.460 1.00 41.12 186 LYS A O 1
ATOM 1558 N N . ALA A 1 187 ? 27.370 9.363 -9.921 1.00 45.66 187 ALA A N 1
ATOM 1559 C CA . ALA A 1 187 ? 26.341 10.399 -9.796 1.00 45.66 187 ALA A CA 1
ATOM 1560 C C . ALA A 1 187 ? 26.897 11.696 -9.165 1.00 45.66 187 ALA A C 1
ATOM 1562 O O . ALA A 1 187 ? 26.673 12.781 -9.707 1.00 45.66 187 ALA A O 1
ATOM 1563 N N . PHE A 1 188 ? 27.736 11.589 -8.123 1.00 39.44 188 PHE A N 1
ATOM 1564 C CA . PHE A 1 188 ? 28.412 12.736 -7.489 1.00 39.44 188 PHE A CA 1
ATOM 1565 C C . PHE A 1 188 ? 29.426 13.438 -8.419 1.00 39.44 188 PHE A C 1
ATOM 1567 O O . PHE A 1 188 ? 29.490 14.667 -8.473 1.00 39.44 188 PHE A O 1
ATOM 1574 N N . LYS A 1 189 ? 30.190 12.683 -9.229 1.00 42.97 189 LYS A N 1
ATOM 1575 C CA . LYS A 1 189 ? 31.138 13.264 -10.207 1.00 42.97 189 LYS A CA 1
ATOM 1576 C C . LYS A 1 189 ? 30.451 13.951 -11.396 1.00 42.97 189 LYS A C 1
ATOM 1578 O O . LYS A 1 189 ? 31.021 14.882 -11.964 1.00 42.97 189 LYS A O 1
ATOM 1583 N N . LYS A 1 190 ? 29.236 13.536 -11.775 1.00 46.28 190 LYS A N 1
ATOM 1584 C CA . LYS A 1 190 ? 28.485 14.146 -12.889 1.00 46.28 190 LYS A CA 1
ATOM 1585 C C . LYS A 1 190 ? 27.789 15.454 -12.481 1.00 46.28 190 LYS A C 1
ATOM 1587 O O . LYS A 1 190 ? 27.720 16.368 -13.298 1.00 46.28 190 LYS A O 1
ATOM 1592 N N . GLN A 1 191 ? 27.375 15.599 -11.217 1.00 47.09 191 GLN A N 1
ATOM 1593 C CA . GLN A 1 191 ? 26.834 16.865 -10.694 1.00 47.09 191 GLN A CA 1
ATOM 1594 C C . GLN A 1 191 ? 27.904 17.965 -10.534 1.00 47.09 191 GLN A C 1
ATOM 1596 O O . GLN A 1 191 ? 27.633 19.115 -10.876 1.00 47.09 191 GLN A O 1
ATOM 1601 N N . ASN A 1 192 ? 29.140 17.634 -10.131 1.00 45.38 192 ASN A N 1
ATOM 1602 C CA . ASN A 1 192 ? 30.232 18.622 -10.057 1.00 45.38 192 ASN A CA 1
ATOM 1603 C C . ASN A 1 192 ? 30.754 19.075 -11.435 1.00 45.38 192 ASN A C 1
ATOM 1605 O O . ASN A 1 192 ? 31.169 20.222 -11.583 1.00 45.38 192 ASN A O 1
ATOM 1609 N N . LYS A 1 193 ? 30.664 18.232 -12.474 1.00 43.44 193 LYS A N 1
ATOM 1610 C CA . LYS A 1 193 ? 30.990 18.642 -13.854 1.00 43.44 193 LYS A CA 1
ATOM 1611 C C . LYS A 1 193 ? 29.979 19.643 -14.433 1.00 43.44 193 LYS A C 1
ATOM 1613 O O . LYS A 1 193 ? 30.374 20.528 -15.181 1.00 43.44 193 LYS A O 1
ATOM 1618 N N . ASN A 1 194 ? 28.704 19.549 -14.048 1.00 46.59 194 ASN A N 1
ATOM 1619 C CA . ASN A 1 194 ? 27.675 20.496 -14.493 1.00 46.59 194 ASN A CA 1
ATOM 1620 C C . ASN A 1 194 ? 27.696 21.832 -13.734 1.00 46.59 194 ASN A C 1
ATOM 1622 O O . ASN A 1 194 ? 27.316 22.840 -14.317 1.00 46.59 194 ASN A O 1
ATOM 1626 N N . LYS A 1 195 ? 28.181 21.882 -12.483 1.00 44.50 195 LYS A N 1
ATOM 1627 C CA . LYS A 1 195 ? 28.389 23.159 -11.772 1.00 44.50 195 LYS A CA 1
ATOM 1628 C C . LYS A 1 195 ? 29.569 23.966 -12.330 1.00 44.50 195 LYS A C 1
ATOM 1630 O O . LYS A 1 195 ? 29.456 25.180 -12.444 1.00 44.50 195 LYS A O 1
ATOM 1635 N N . ASN A 1 196 ? 30.649 23.314 -12.769 1.00 41.75 196 ASN A N 1
ATOM 1636 C CA . ASN A 1 196 ? 31.818 24.017 -13.321 1.00 41.75 196 ASN A CA 1
ATOM 1637 C C . ASN A 1 196 ? 31.600 24.578 -14.742 1.00 41.75 196 ASN A C 1
ATOM 1639 O O . ASN A 1 196 ? 32.269 25.533 -15.127 1.00 41.75 196 ASN A O 1
ATOM 1643 N N . ASN A 1 197 ? 30.625 24.050 -15.488 1.00 43.69 197 ASN A N 1
ATOM 1644 C CA . ASN A 1 197 ? 30.235 24.579 -16.802 1.00 43.69 197 ASN A CA 1
ATOM 1645 C C . ASN A 1 197 ? 29.228 25.745 -16.729 1.00 43.69 197 ASN A C 1
ATOM 1647 O O . ASN A 1 197 ? 28.902 26.328 -17.759 1.00 43.69 197 ASN A O 1
ATOM 1651 N N . LEU A 1 198 ? 28.731 26.086 -15.535 1.00 43.00 198 LEU A N 1
ATOM 1652 C CA . LEU A 1 198 ? 27.852 27.240 -15.296 1.00 43.00 198 LEU A CA 1
ATOM 1653 C C . LEU A 1 198 ? 28.602 28.472 -14.758 1.00 43.00 198 LEU A C 1
ATOM 1655 O O . LEU A 1 198 ? 28.005 29.532 -14.649 1.00 43.00 198 LEU A O 1
ATOM 1659 N N . VAL A 1 199 ? 29.897 28.345 -14.445 1.00 45.62 199 VAL A N 1
ATOM 1660 C CA . VAL A 1 199 ? 30.770 29.456 -13.996 1.00 45.62 199 VAL A CA 1
ATOM 1661 C C . VAL A 1 199 ? 31.685 29.952 -15.133 1.00 45.62 199 VAL A C 1
ATOM 1663 O O . VAL A 1 199 ? 32.469 30.874 -14.959 1.00 45.62 199 VAL A O 1
ATOM 1666 N N . SER A 1 200 ? 31.589 29.349 -16.321 1.00 47.16 200 SER A N 1
ATOM 1667 C CA . SER A 1 200 ? 32.411 29.672 -17.499 1.00 47.16 200 SER A CA 1
ATOM 1668 C C . SER A 1 200 ? 31.580 30.095 -18.722 1.00 47.16 200 SER A C 1
ATOM 1670 O O . SER A 1 200 ? 31.959 29.839 -19.865 1.00 47.16 200 SER A O 1
ATOM 1672 N N . ARG A 1 201 ? 30.451 30.771 -18.483 1.00 39.59 201 ARG A N 1
ATOM 1673 C CA . ARG A 1 201 ? 29.738 31.583 -19.476 1.00 39.59 201 ARG A CA 1
ATOM 1674 C C . ARG A 1 201 ? 29.368 32.928 -18.884 1.00 39.59 201 ARG A C 1
ATOM 1676 O O . ARG A 1 201 ? 28.906 32.922 -17.724 1.00 39.59 201 ARG A O 1
#

Foldseek 3Di:
DCVDPDVCVVVVDDDDDPAPDPCLVVQLVVCVVPVDDDCVVPVVPLSSLLRNLVVCLVVVVLSSNLVSLVVCLVDPALACLLVLLVSLVVCCVRPRCNVSSVSSNVSSLVQCLPPVRVVSNCVYPSVVVCVPPPVVSVVVSVVSNVVVLVVDDDPVRCPPVVVVVVVPPDDDPVVVVVVNVVVVVVVVVVVVVVVVVVVVD

Sequence (201 aa):
MFEHKMQESLKNQIIIKDLKHPLTLKYALIYMYSGIISRFQWGQDNELFEDLLHFADKYQISNLGKLLLTRLRQDITPFNVGMALILSNRFKESIYCAYDFYQSKQVALAFLRKRKQLLQFLSSPYSTTLFTQYPDIVKDILISWAEEDTTTDVDKKYDFAFEAHRSLEVVSLKEIFYMGQNISRKAFKKQNKNKNNLVSR

Solvent-accessible surface area (backbone atoms only — not comparable to full-atom values): 11815 Å² total; per-residue (Å²): 113,85,91,48,99,41,77,45,66,77,64,83,52,82,88,83,84,86,68,84,40,88,58,30,63,58,53,52,48,45,26,74,77,66,76,53,78,66,62,89,80,45,74,85,38,67,64,44,44,53,42,39,43,50,47,17,61,75,72,64,37,46,70,57,36,50,51,54,42,54,50,48,55,77,62,69,42,51,82,47,32,50,55,41,43,53,50,20,63,74,40,53,80,36,91,77,47,24,67,55,25,52,53,30,30,52,52,36,50,61,46,50,67,40,65,74,45,30,56,49,20,63,72,27,76,50,36,58,52,39,68,72,76,34,54,68,60,50,49,53,51,54,49,63,52,59,63,53,63,74,75,58,69,86,87,73,66,66,59,62,65,49,53,55,48,70,71,70,70,82,82,62,81,64,54,69,56,52,54,59,55,52,54,53,55,52,54,56,55,54,55,55,56,56,55,59,64,66,75,74,115

Nearest PDB structures (foldseek):
  5l0y-assembly2_B  TM=3.696E-01  e=7.072E+00  Thermochaetoides thermophila DSM 1495
  5l0y-assembly3_C  TM=4.036E-01  e=9.991E+00  Thermochaetoides thermophila DSM 1495
  7t6d-assembly1_A  TM=2.164E-01  e=8.616E+00  Escherichia coli

Organism: Reticulomyxa filosa (NCBI:txid46433)

pLDDT: mean 73.12, std 19.72, range [33.97, 93.38]